Protein AF-A0A842VSH5-F1 (afdb_monomer_lite)

Radius of gyration: 30.97 Å; chains: 1; bounding box: 62×44×100 Å

Secondary structure (DSSP, 8-state):
---------------PEEPHHHHHHHHHHHHHHHHHHHHHH-TT-HHHHHHHHHHHHHHHHHHHHHHHHHHH-TTEE-HHHHHHHHHHHHHHHHHIIIIIHHHHHHHHHHHHHHSHHHHHHHHHHHHHHHHHHHSSPPPGGGHHHHHHHH-TT--GGGGS-TT--S-SEEEEEEGGGTT--GGGS-TTBEEEEEEEE-TT-EE-HHHHTTS-S--EEEEETTS-EEEE----TTS------S----GGGSB---

pLDDT: mean 84.74, std 15.09, range [35.0, 98.44]

Foldseek 3Di:
DDDDPPPPPDPDDQPFAEDPLLVVLLVLLVVLVVLVVVCVVPPDDVVSVVSSVVSLVSSLVSLVVSVVVCVVDVRYDQVVSSVVSNVVSVVVVVCCVPPVVVVVVVVVCCCCLQDLLVLVLLLLVLQVQLCVVVQAGAALQCRLVSSVVRDPSDDQVSQDHNPDDDESGQKHAQNQRHGNGLVVDDQQAWGMKGARYHPSHYYAPVRVVPDDFDFMWTAGSVRDIDTDGDDPPPDDDDDDPDPPDDSVNGHSHD

Sequence (254 aa):
MINMKMIKHGRKKDNRKLSKLAIAAEGFLVISFLLLLIIYGSSNNKFLEYTGVSALILSFVLSIISLIEISIRKNIKGYSVALVPIFVFLVLILFQFIIVRPGMKRREEFVKNYTGKHNLQIIYDSILEYSKHNNELPLAISWCDSLMEYSDNISENNFKHPFIKGYECNYAYNDNISNLKLKEVSKETVLVFGSDGRWNQHGGKELLKQRPQYETCVLLKNGDIYIYNFEREGIEKWEMKEKKTTFEQLRWKP

Structure (mmCIF, N/CA/C/O backbone):
data_AF-A0A842VSH5-F1
#
_entry.id   AF-A0A842VSH5-F1
#
loop_
_atom_site.group_PDB
_atom_site.id
_atom_site.type_symbol
_atom_site.label_atom_id
_atom_site.label_alt_id
_atom_site.label_comp_id
_atom_site.label_asym_id
_atom_site.label_entity_id
_atom_site.label_seq_id
_atom_site.pdbx_PDB_ins_code
_atom_site.Cartn_x
_atom_site.Cartn_y
_atom_site.Cartn_z
_atom_site.occupancy
_atom_site.B_iso_or_equiv
_atom_site.auth_seq_id
_atom_site.auth_comp_id
_atom_site.auth_asym_id
_atom_site.auth_atom_id
_atom_site.pdbx_PDB_model_num
ATOM 1 N N . MET A 1 1 ? 13.042 -19.072 -74.727 1.00 51.28 1 MET A N 1
ATOM 2 C CA . MET A 1 1 ? 14.407 -19.040 -74.148 1.00 51.28 1 MET A CA 1
ATOM 3 C C . MET A 1 1 ? 14.661 -17.655 -73.567 1.00 51.28 1 MET A C 1
ATOM 5 O O . MET A 1 1 ? 14.853 -16.723 -74.334 1.00 51.28 1 MET A O 1
ATOM 9 N N . ILE A 1 2 ? 14.599 -17.493 -72.241 1.00 57.12 2 ILE A N 1
ATOM 10 C CA . ILE A 1 2 ? 14.936 -16.230 -71.559 1.00 57.12 2 ILE A CA 1
ATOM 11 C C . ILE A 1 2 ? 16.380 -16.348 -71.065 1.00 57.12 2 ILE A C 1
ATOM 13 O O . ILE A 1 2 ? 16.706 -17.250 -70.298 1.00 57.12 2 ILE A O 1
ATOM 17 N N . ASN A 1 3 ? 17.250 -15.467 -71.556 1.00 58.41 3 ASN A N 1
ATOM 18 C CA . ASN A 1 3 ? 18.685 -15.487 -71.290 1.00 58.41 3 ASN A CA 1
ATOM 19 C C . ASN A 1 3 ? 18.980 -14.692 -70.005 1.00 58.41 3 ASN A C 1
ATOM 21 O O . ASN A 1 3 ? 19.027 -13.461 -70.013 1.00 58.41 3 ASN A O 1
ATOM 25 N N . MET A 1 4 ? 19.112 -15.393 -68.879 1.00 60.38 4 MET A N 1
ATOM 26 C CA . MET A 1 4 ? 19.347 -14.796 -67.564 1.00 60.38 4 MET A CA 1
ATOM 27 C C . MET A 1 4 ? 20.841 -14.461 -67.405 1.00 60.38 4 MET A C 1
ATOM 29 O O . MET A 1 4 ? 21.651 -15.291 -66.997 1.00 60.38 4 MET A O 1
ATOM 33 N N . LYS A 1 5 ? 21.228 -13.224 -67.749 1.00 69.56 5 LYS A N 1
ATOM 34 C CA . LYS A 1 5 ? 22.573 -12.689 -67.479 1.00 69.56 5 LYS A CA 1
ATOM 35 C C . LYS A 1 5 ? 22.777 -12.562 -65.965 1.00 69.56 5 LYS A C 1
ATOM 37 O O . LYS A 1 5 ? 22.283 -11.627 -65.340 1.00 69.56 5 LYS A O 1
ATOM 42 N N . MET A 1 6 ? 23.538 -13.483 -65.377 1.00 65.62 6 MET A N 1
ATOM 43 C CA . MET A 1 6 ? 24.041 -13.342 -64.009 1.00 65.62 6 MET A CA 1
ATOM 44 C C . MET A 1 6 ? 24.972 -12.126 -63.915 1.00 65.62 6 MET A C 1
ATOM 46 O O . MET A 1 6 ? 26.128 -12.173 -64.339 1.00 65.62 6 MET A O 1
ATOM 50 N N . ILE A 1 7 ? 24.483 -11.032 -63.328 1.00 73.62 7 ILE A N 1
ATOM 51 C CA . ILE A 1 7 ? 25.313 -9.887 -62.952 1.00 73.62 7 ILE A CA 1
ATOM 52 C C . ILE A 1 7 ? 26.142 -10.299 -61.730 1.00 73.62 7 ILE A C 1
ATOM 54 O O . ILE A 1 7 ? 25.673 -10.248 -60.593 1.00 73.62 7 ILE A O 1
ATOM 58 N N . LYS A 1 8 ? 27.399 -10.696 -61.949 1.00 69.50 8 LYS A N 1
ATOM 59 C CA . LYS A 1 8 ? 28.373 -10.881 -60.866 1.00 69.50 8 LYS A CA 1
ATOM 60 C C . LYS A 1 8 ? 28.706 -9.515 -60.257 1.00 69.50 8 LYS A C 1
ATOM 62 O O . LYS A 1 8 ? 29.581 -8.804 -60.741 1.00 69.50 8 LYS A O 1
ATOM 67 N N . HIS A 1 9 ? 28.003 -9.140 -59.189 1.00 70.00 9 HIS A N 1
ATOM 68 C CA . HIS A 1 9 ? 28.382 -8.009 -58.341 1.00 70.00 9 HIS A CA 1
ATOM 69 C C . HIS A 1 9 ? 29.672 -8.357 -57.587 1.00 70.00 9 HIS A C 1
ATOM 71 O O . HIS A 1 9 ? 29.646 -8.978 -56.523 1.00 70.00 9 HIS A O 1
ATOM 77 N N . GLY A 1 10 ? 30.818 -7.964 -58.143 1.00 69.31 10 GLY A N 1
ATOM 78 C CA . GLY A 1 10 ? 32.087 -7.992 -57.425 1.00 69.31 10 GLY A CA 1
ATOM 79 C C . GLY A 1 10 ? 32.016 -7.035 -56.237 1.00 69.31 10 GLY A C 1
ATOM 80 O O . GLY A 1 10 ? 32.065 -5.819 -56.416 1.00 69.31 10 GLY A O 1
ATOM 81 N N . ARG A 1 11 ? 31.877 -7.562 -55.013 1.00 71.25 11 ARG A N 1
ATOM 82 C CA . ARG A 1 11 ? 31.954 -6.743 -53.795 1.00 71.25 11 ARG A CA 1
ATOM 83 C C . ARG A 1 11 ? 33.370 -6.176 -53.691 1.00 71.25 11 ARG A C 1
ATOM 85 O O . ARG A 1 11 ? 34.293 -6.896 -53.317 1.00 71.25 11 ARG A O 1
ATOM 92 N N . LYS A 1 12 ? 33.552 -4.889 -54.008 1.00 77.88 12 LYS A N 1
ATOM 93 C CA . LYS A 1 12 ? 34.787 -4.168 -53.671 1.00 77.88 12 LYS A CA 1
ATOM 94 C C . LYS A 1 12 ? 35.015 -4.294 -52.164 1.00 77.88 12 LYS A C 1
ATOM 96 O O . LYS A 1 12 ? 34.142 -3.941 -51.371 1.00 77.88 12 LYS A O 1
ATOM 101 N N . LYS A 1 13 ? 36.176 -4.829 -51.783 1.00 78.31 13 LYS A N 1
ATOM 102 C CA . LYS A 1 13 ? 36.592 -4.960 -50.386 1.00 78.31 13 LYS A CA 1
ATOM 103 C C . LYS A 1 13 ? 36.750 -3.553 -49.813 1.00 78.31 13 LYS A C 1
ATOM 105 O O . LYS A 1 13 ? 37.549 -2.763 -50.307 1.00 78.31 13 LYS A O 1
ATOM 110 N N . ASP A 1 14 ? 35.916 -3.211 -48.844 1.00 79.44 14 ASP A N 1
ATOM 111 C CA . ASP A 1 14 ? 35.856 -1.861 -48.299 1.00 79.44 14 ASP A CA 1
ATOM 112 C C . ASP A 1 14 ? 36.765 -1.761 -47.068 1.00 79.44 14 ASP A C 1
ATOM 114 O O . ASP A 1 14 ? 36.514 -2.411 -46.055 1.00 79.44 14 ASP A O 1
ATOM 118 N N . ASN A 1 15 ? 37.827 -0.960 -47.182 1.00 85.25 15 ASN A N 1
ATOM 119 C CA . ASN A 1 15 ? 38.944 -0.898 -46.231 1.00 85.25 15 ASN A CA 1
ATOM 120 C C . ASN A 1 15 ? 38.760 0.139 -45.104 1.00 85.25 15 ASN A C 1
ATOM 122 O O . ASN A 1 15 ? 39.707 0.437 -44.376 1.00 85.25 15 ASN A O 1
ATOM 126 N N . ARG A 1 16 ? 37.571 0.735 -44.964 1.00 86.62 16 ARG A N 1
ATOM 127 C CA . ARG A 1 16 ? 37.296 1.721 -43.905 1.00 86.62 16 ARG A CA 1
ATOM 128 C C . ARG A 1 16 ? 37.342 1.084 -42.511 1.00 86.62 16 ARG A C 1
ATOM 130 O O . ARG A 1 16 ? 36.913 -0.054 -42.324 1.00 86.62 16 ARG A O 1
ATOM 137 N N . LYS A 1 17 ? 37.821 1.840 -41.518 1.00 90.94 17 LYS A N 1
ATOM 138 C CA . LYS A 1 17 ? 37.944 1.382 -40.122 1.00 90.94 17 LYS A CA 1
ATOM 139 C C . LYS A 1 17 ? 36.573 1.354 -39.431 1.00 90.94 17 LYS A C 1
ATOM 141 O O . LYS A 1 17 ? 35.725 2.201 -39.707 1.00 90.94 17 LYS A O 1
ATOM 146 N N . LEU A 1 18 ? 36.357 0.396 -38.528 1.00 90.81 18 LEU A N 1
ATOM 147 C CA . LEU A 1 18 ? 35.150 0.330 -37.694 1.00 90.81 18 LEU A CA 1
ATOM 148 C C . LEU A 1 18 ? 35.215 1.380 -36.566 1.00 90.81 18 LEU A C 1
ATOM 150 O O . LEU A 1 18 ? 36.296 1.618 -36.023 1.00 90.81 18 LEU A O 1
ATOM 154 N N . SER A 1 19 ? 34.086 1.992 -36.193 1.00 92.50 19 SER A N 1
ATOM 155 C CA . SER A 1 19 ? 34.037 2.891 -35.027 1.00 92.50 19 SER A CA 1
ATOM 156 C C . SER A 1 19 ? 34.284 2.108 -33.735 1.00 92.50 19 SER A C 1
ATOM 158 O O . SER A 1 19 ? 33.562 1.162 -33.424 1.00 92.50 19 SER A O 1
ATOM 160 N N . LYS A 1 20 ? 35.282 2.532 -32.949 1.00 93.19 20 LYS A N 1
ATOM 161 C CA . LYS A 1 20 ? 35.570 1.950 -31.627 1.00 93.19 20 LYS A CA 1
ATOM 162 C C . LYS A 1 20 ? 34.422 2.179 -30.638 1.00 93.19 20 LYS A C 1
ATOM 164 O O . LYS A 1 20 ? 34.182 1.326 -29.792 1.00 93.19 20 LYS A O 1
ATOM 169 N N . LEU A 1 21 ? 33.707 3.300 -30.769 1.00 87.62 21 LEU A N 1
ATOM 170 C CA . LEU A 1 21 ? 32.560 3.629 -29.922 1.00 87.62 21 LEU A CA 1
ATOM 171 C C . LEU A 1 21 ? 31.382 2.689 -30.181 1.00 87.62 21 LEU A C 1
ATOM 173 O O . LEU A 1 21 ? 30.748 2.250 -29.229 1.00 87.62 21 LEU A O 1
ATOM 177 N N . ALA A 1 22 ? 31.137 2.323 -31.443 1.00 86.56 22 ALA A N 1
ATOM 178 C CA . ALA A 1 22 ? 30.096 1.354 -31.786 1.00 86.56 22 ALA A CA 1
ATOM 179 C C . ALA A 1 22 ? 30.390 -0.037 -31.190 1.00 86.56 22 ALA A C 1
ATOM 181 O O . ALA A 1 22 ? 29.495 -0.663 -30.633 1.00 86.56 22 ALA A O 1
ATOM 182 N N . ILE A 1 23 ? 31.654 -0.483 -31.230 1.00 90.38 23 ILE A N 1
ATOM 183 C CA . ILE A 1 23 ? 32.081 -1.748 -30.600 1.00 90.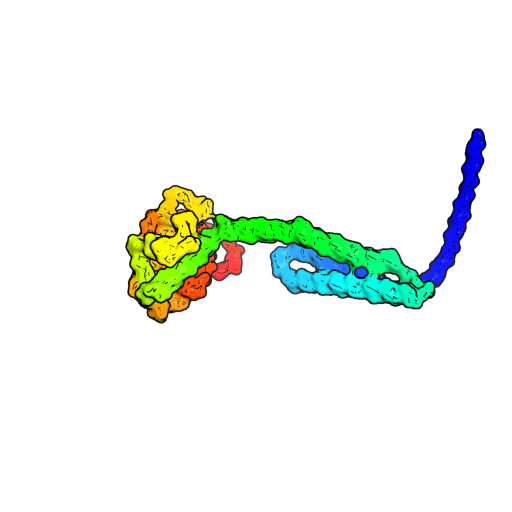38 23 ILE A CA 1
ATOM 184 C C . ILE A 1 23 ? 31.910 -1.681 -29.076 1.00 90.38 23 ILE A C 1
ATOM 186 O O . ILE A 1 23 ? 31.419 -2.625 -28.463 1.00 90.38 23 ILE A O 1
ATOM 190 N N . ALA A 1 24 ? 32.294 -0.563 -28.452 1.00 90.19 24 ALA A N 1
ATOM 191 C CA . ALA A 1 24 ? 32.118 -0.375 -27.014 1.00 90.19 24 ALA A CA 1
ATOM 192 C C . ALA A 1 24 ? 30.632 -0.396 -26.616 1.00 90.19 24 ALA A C 1
ATOM 194 O O . ALA A 1 24 ? 30.275 -1.054 -25.642 1.00 90.19 24 ALA A O 1
ATOM 195 N N . ALA A 1 25 ? 29.765 0.270 -27.388 1.00 89.06 25 ALA A N 1
ATOM 196 C CA . ALA A 1 25 ? 28.321 0.271 -27.167 1.00 89.06 25 ALA A CA 1
ATOM 197 C C . ALA A 1 25 ? 27.733 -1.148 -27.223 1.00 89.06 25 ALA A C 1
ATOM 199 O O . ALA A 1 25 ? 26.962 -1.524 -26.339 1.00 89.06 25 ALA A O 1
ATOM 200 N N . GLU A 1 26 ? 28.141 -1.954 -28.206 1.00 90.25 26 GLU A N 1
ATOM 201 C CA . GLU A 1 26 ? 27.756 -3.365 -28.314 1.00 90.25 26 GLU A CA 1
ATOM 202 C C . GLU A 1 26 ? 28.247 -4.184 -27.107 1.00 90.25 26 GLU A C 1
ATOM 204 O O . GLU A 1 26 ? 27.475 -4.940 -26.519 1.00 90.25 26 GLU A O 1
ATOM 209 N N . GLY A 1 27 ? 29.486 -3.966 -26.655 1.00 89.44 27 GLY A N 1
ATOM 210 C CA . GLY A 1 27 ? 30.015 -4.597 -25.443 1.00 89.44 27 GLY A CA 1
ATOM 211 C C . GLY A 1 27 ? 29.191 -4.277 -24.189 1.00 89.44 27 GLY A C 1
ATOM 212 O O . GLY A 1 27 ? 28.829 -5.184 -23.439 1.00 89.44 27 GLY A O 1
ATOM 213 N N . PHE A 1 28 ? 28.825 -3.007 -23.982 1.00 89.44 28 PHE A N 1
ATOM 214 C CA . PHE A 1 28 ? 27.958 -2.608 -22.866 1.00 89.44 28 PHE A CA 1
ATOM 215 C C . PHE A 1 28 ? 26.549 -3.200 -22.965 1.00 89.44 28 PHE A C 1
ATOM 217 O O . PHE A 1 28 ? 25.972 -3.552 -21.935 1.00 89.44 28 PHE A O 1
ATOM 224 N N . LEU A 1 29 ? 26.010 -3.360 -24.180 1.00 91.00 29 LEU A N 1
ATOM 225 C CA . LEU A 1 29 ? 24.720 -4.018 -24.389 1.00 91.00 29 LEU A CA 1
ATOM 226 C C . LEU A 1 29 ? 24.771 -5.482 -23.937 1.00 91.00 29 LEU A C 1
ATOM 228 O O . LEU A 1 29 ? 23.884 -5.930 -23.214 1.00 91.00 29 LEU A O 1
ATOM 232 N N . VAL A 1 30 ? 25.824 -6.212 -24.319 1.00 92.00 30 VAL A N 1
ATOM 233 C CA . VAL A 1 30 ? 26.016 -7.617 -23.923 1.00 92.00 30 VAL A CA 1
ATOM 234 C C . VAL A 1 30 ? 26.166 -7.740 -22.407 1.00 92.00 30 VAL A C 1
ATOM 236 O O . VAL A 1 30 ? 25.512 -8.584 -21.798 1.00 92.00 30 VAL A O 1
ATOM 239 N N . ILE A 1 31 ? 26.968 -6.873 -21.780 1.00 90.50 31 ILE A N 1
ATOM 240 C CA . ILE A 1 31 ? 27.125 -6.848 -20.317 1.00 90.50 31 ILE A CA 1
ATOM 241 C C . ILE A 1 31 ? 25.777 -6.588 -19.636 1.00 90.50 31 ILE A C 1
ATOM 243 O O . ILE A 1 31 ? 25.406 -7.316 -18.718 1.00 90.50 31 ILE A O 1
ATOM 247 N N . SER A 1 32 ? 25.021 -5.590 -20.103 1.00 91.19 32 SER A N 1
ATOM 248 C CA . SER A 1 32 ? 23.693 -5.278 -19.567 1.00 91.19 32 SER A CA 1
ATOM 249 C C . SER A 1 32 ? 22.742 -6.473 -19.686 1.00 91.19 32 SER A C 1
ATOM 251 O O . SER A 1 32 ? 22.088 -6.838 -18.711 1.00 91.19 32 SER A O 1
ATOM 253 N N . PHE A 1 33 ? 22.720 -7.140 -20.842 1.00 89.56 33 PHE A N 1
ATOM 254 C CA . PHE A 1 33 ? 21.884 -8.317 -21.067 1.00 89.56 33 PHE A CA 1
ATOM 255 C C . PHE A 1 33 ? 22.237 -9.476 -20.125 1.00 89.56 33 PHE A C 1
ATOM 257 O O . PHE A 1 33 ? 21.346 -10.071 -19.521 1.00 89.56 33 PHE A O 1
ATOM 264 N N . LEU A 1 34 ? 23.528 -9.763 -19.935 1.00 90.50 34 LEU A N 1
ATOM 265 C CA . LEU A 1 34 ? 23.979 -10.794 -18.996 1.00 90.50 34 LEU A CA 1
ATOM 266 C C . LEU A 1 34 ? 23.591 -10.462 -17.549 1.00 90.50 34 LEU A C 1
ATOM 268 O O . LEU A 1 34 ? 23.124 -11.342 -16.829 1.00 90.50 34 LEU A O 1
ATOM 272 N N . LEU A 1 35 ? 23.723 -9.198 -17.133 1.00 88.19 35 LEU A N 1
ATOM 273 C CA . LEU A 1 35 ? 23.284 -8.756 -15.807 1.00 88.19 35 LEU A CA 1
ATOM 274 C C . LEU A 1 35 ? 21.772 -8.941 -15.626 1.00 88.19 35 LEU A C 1
ATOM 276 O O . LEU A 1 35 ? 21.348 -9.464 -14.598 1.00 88.19 35 LEU A O 1
ATOM 280 N N . LEU A 1 36 ? 20.967 -8.587 -16.633 1.00 85.25 36 LEU A N 1
ATOM 281 C CA . LEU A 1 36 ? 19.513 -8.788 -16.621 1.00 85.25 36 LEU A CA 1
ATOM 282 C C . LEU A 1 36 ? 19.122 -10.269 -16.518 1.00 85.25 36 LEU A C 1
ATOM 284 O O . LEU A 1 36 ? 18.189 -10.593 -15.784 1.00 85.25 36 LEU A O 1
ATOM 288 N N . LEU A 1 37 ? 19.853 -11.177 -17.173 1.00 86.06 37 LEU A N 1
ATOM 289 C CA . LEU A 1 37 ? 19.636 -12.621 -17.023 1.00 86.06 37 LEU A CA 1
ATOM 290 C C . LEU A 1 37 ? 19.958 -13.120 -15.607 1.00 86.06 37 LEU A C 1
ATOM 292 O O . LEU A 1 37 ? 19.207 -13.925 -15.060 1.00 86.06 37 LEU A O 1
ATOM 296 N N . ILE A 1 38 ? 21.036 -12.623 -14.992 1.00 86.12 38 ILE A N 1
ATOM 297 C CA . ILE A 1 38 ? 21.390 -12.968 -13.605 1.00 86.12 38 ILE A CA 1
ATOM 298 C C . ILE A 1 38 ? 20.310 -12.469 -12.633 1.00 86.12 38 ILE A C 1
ATOM 300 O O . ILE A 1 38 ? 19.928 -13.196 -11.716 1.00 86.12 38 ILE A O 1
ATOM 304 N N . ILE A 1 39 ? 19.782 -11.259 -12.849 1.00 85.38 39 ILE A N 1
ATOM 305 C CA . ILE A 1 39 ? 18.688 -10.692 -12.043 1.00 85.38 39 ILE A CA 1
ATOM 306 C C . ILE A 1 39 ? 17.415 -11.523 -12.189 1.00 85.38 39 ILE A C 1
ATOM 308 O O . ILE A 1 39 ? 16.758 -11.797 -11.190 1.00 85.38 39 ILE A O 1
ATOM 312 N N . TYR A 1 40 ? 17.083 -11.971 -13.404 1.00 81.62 40 TYR A N 1
ATOM 313 C CA . TYR A 1 40 ? 15.903 -12.809 -13.628 1.00 81.62 40 TYR A CA 1
ATOM 314 C C . TYR A 1 40 ? 15.931 -14.096 -12.782 1.00 81.62 40 TYR A C 1
ATOM 316 O O . TYR A 1 40 ? 14.883 -14.565 -12.344 1.00 81.62 40 TYR A O 1
ATOM 324 N N . GLY A 1 41 ? 17.122 -14.632 -12.490 1.00 77.62 41 GLY A N 1
ATOM 325 C CA . GLY A 1 41 ? 17.307 -15.785 -11.604 1.00 77.62 41 GLY A CA 1
ATOM 326 C C . GLY A 1 41 ? 17.471 -15.465 -10.110 1.00 77.62 41 GLY A C 1
ATOM 327 O O . GLY A 1 41 ? 17.477 -16.391 -9.303 1.00 77.62 41 GLY A O 1
ATOM 328 N N . SER A 1 42 ? 17.618 -14.196 -9.713 1.00 76.56 42 SER A N 1
ATOM 329 C CA . SER A 1 42 ? 17.956 -13.790 -8.339 1.00 76.56 42 SER A CA 1
ATOM 330 C C . SER A 1 42 ? 16.973 -12.742 -7.811 1.00 76.56 42 SER A C 1
ATOM 332 O O . SER A 1 42 ? 17.070 -11.557 -8.126 1.00 76.56 42 SER A O 1
ATOM 334 N N . SER A 1 43 ? 16.014 -13.167 -6.982 1.00 58.00 43 SER A N 1
ATOM 335 C CA . SER A 1 43 ? 14.798 -12.391 -6.690 1.00 58.00 43 SER A CA 1
ATOM 336 C C . SER A 1 43 ? 14.956 -11.141 -5.810 1.00 58.00 43 SER A C 1
ATOM 338 O O . SER A 1 43 ? 13.940 -10.566 -5.437 1.00 58.00 43 SER A O 1
ATOM 340 N N . ASN A 1 44 ? 16.165 -10.684 -5.454 1.00 74.69 44 ASN A N 1
ATOM 341 C CA . ASN A 1 44 ? 16.280 -9.579 -4.486 1.00 74.69 44 ASN A CA 1
ATOM 342 C C . ASN A 1 44 ? 17.535 -8.692 -4.554 1.00 74.69 44 ASN A C 1
ATOM 344 O O . ASN A 1 44 ? 17.806 -7.940 -3.615 1.00 74.69 44 ASN A O 1
ATOM 348 N N . ASN A 1 45 ? 18.316 -8.718 -5.637 1.00 80.50 45 ASN A N 1
ATOM 349 C CA . ASN A 1 45 ? 19.537 -7.909 -5.708 1.00 80.50 45 ASN A CA 1
ATOM 350 C C . ASN A 1 45 ? 19.340 -6.581 -6.468 1.00 80.50 45 ASN A C 1
ATOM 352 O O . ASN A 1 45 ? 19.698 -6.456 -7.640 1.00 80.50 45 ASN A O 1
ATOM 356 N N . LYS A 1 46 ? 18.818 -5.562 -5.769 1.00 81.81 46 LYS A N 1
ATOM 357 C CA . LYS A 1 46 ? 18.596 -4.203 -6.314 1.00 81.81 46 LYS A CA 1
ATOM 358 C C . LYS A 1 46 ? 19.864 -3.557 -6.895 1.00 81.81 46 LYS A C 1
ATOM 360 O O . LYS A 1 46 ? 19.779 -2.765 -7.826 1.00 81.81 46 LYS A O 1
ATOM 365 N N . PHE A 1 47 ? 21.046 -3.885 -6.367 1.00 83.69 47 PHE A N 1
ATOM 366 C CA . PHE A 1 47 ? 22.310 -3.342 -6.876 1.00 83.69 47 PHE A CA 1
ATOM 367 C C . PHE A 1 47 ? 22.607 -3.830 -8.300 1.00 83.69 47 PHE A C 1
ATOM 369 O O . PHE A 1 47 ? 22.984 -3.035 -9.165 1.00 83.69 47 PHE A O 1
ATOM 376 N N . LEU A 1 48 ? 22.394 -5.125 -8.560 1.00 79.50 48 LEU A N 1
ATOM 377 C CA . LEU A 1 48 ? 22.538 -5.686 -9.903 1.00 79.50 48 LEU A CA 1
ATOM 378 C C . LEU A 1 48 ? 21.535 -5.050 -10.868 1.00 79.50 48 LEU A C 1
ATOM 380 O O . LEU A 1 48 ? 21.927 -4.693 -11.976 1.00 79.50 48 LEU A O 1
ATOM 384 N N . GLU A 1 49 ? 20.289 -4.836 -10.432 1.00 80.75 49 GLU A N 1
ATOM 385 C CA . GLU A 1 49 ? 19.247 -4.174 -11.231 1.00 80.75 49 GLU A CA 1
ATOM 386 C C . GLU A 1 49 ? 19.675 -2.780 -11.702 1.00 80.75 49 GLU A C 1
ATOM 388 O O . GLU A 1 49 ? 19.707 -2.513 -12.906 1.00 80.75 49 GLU A O 1
ATOM 393 N N . TYR A 1 50 ? 20.106 -1.916 -10.780 1.00 85.12 50 TYR A N 1
ATOM 394 C CA . TYR A 1 50 ? 20.572 -0.574 -11.136 1.00 85.12 50 TYR A CA 1
ATOM 395 C C . TYR A 1 50 ? 21.817 -0.596 -12.034 1.00 85.12 50 TYR A C 1
ATOM 397 O O . TYR A 1 50 ? 21.937 0.212 -12.961 1.00 85.12 50 TYR A O 1
ATOM 405 N N . THR A 1 51 ? 22.732 -1.540 -11.805 1.00 85.81 51 THR A N 1
ATOM 406 C CA . THR A 1 51 ? 23.932 -1.715 -12.639 1.00 85.81 51 THR A CA 1
ATOM 407 C C . THR A 1 51 ? 23.573 -2.157 -14.064 1.00 85.81 51 THR A C 1
ATOM 409 O O . THR A 1 51 ? 24.109 -1.625 -15.035 1.00 85.81 51 THR A O 1
ATOM 412 N N . GLY A 1 52 ? 22.618 -3.077 -14.221 1.00 83.81 52 GLY A N 1
ATOM 413 C CA . GLY A 1 52 ? 22.137 -3.520 -15.531 1.00 83.81 52 GLY A CA 1
ATOM 414 C C . GLY A 1 52 ? 21.459 -2.397 -16.322 1.00 83.81 52 GLY A C 1
ATOM 415 O O . GLY A 1 52 ? 21.762 -2.206 -17.504 1.00 83.81 52 GLY A O 1
ATOM 416 N N . VAL A 1 53 ? 20.593 -1.615 -15.665 1.00 87.69 53 VAL A N 1
ATOM 417 C CA . VAL A 1 53 ? 19.881 -0.482 -16.286 1.00 87.69 53 VAL A CA 1
ATOM 418 C C . VAL A 1 53 ? 20.846 0.638 -16.681 1.00 87.69 53 VAL A C 1
ATOM 420 O O . VAL A 1 53 ? 20.763 1.159 -17.793 1.00 87.69 53 VAL A O 1
ATOM 423 N N . SER A 1 54 ? 21.796 0.994 -15.814 1.00 88.75 54 SER A N 1
ATOM 424 C CA . SER A 1 54 ? 22.799 2.022 -16.129 1.00 88.75 54 SER A CA 1
ATOM 425 C C . SER A 1 54 ? 23.703 1.622 -17.301 1.00 88.75 54 SER A C 1
ATOM 427 O O . SER A 1 54 ? 23.942 2.447 -18.185 1.00 88.75 54 SER A O 1
ATOM 429 N N . ALA A 1 55 ? 24.128 0.355 -17.382 1.00 89.69 55 ALA A N 1
ATOM 430 C CA . ALA A 1 55 ? 24.887 -0.162 -18.523 1.00 89.69 55 ALA A CA 1
ATOM 431 C C . ALA A 1 55 ? 24.093 -0.087 -19.843 1.00 89.69 55 ALA A C 1
ATOM 433 O O . ALA A 1 55 ? 24.655 0.264 -20.883 1.00 89.69 55 ALA A O 1
ATOM 434 N N . LEU A 1 56 ? 22.780 -0.347 -19.799 1.00 90.25 56 LEU A N 1
ATOM 435 C CA . LEU A 1 56 ? 21.893 -0.222 -20.959 1.00 90.25 56 LEU A CA 1
ATOM 436 C C . LEU A 1 56 ? 21.805 1.230 -21.457 1.00 90.25 56 LEU A C 1
ATOM 438 O O . LEU A 1 56 ? 21.932 1.488 -22.654 1.00 90.25 56 LEU A O 1
ATOM 442 N N . ILE A 1 57 ? 21.621 2.184 -20.537 1.00 92.25 57 ILE A N 1
ATOM 443 C CA . ILE A 1 57 ? 21.557 3.618 -20.859 1.00 92.25 57 ILE A CA 1
ATOM 444 C C . ILE A 1 57 ? 22.886 4.087 -21.463 1.00 92.25 57 ILE A C 1
ATOM 446 O O . ILE A 1 57 ? 22.893 4.786 -22.477 1.00 92.25 57 ILE A O 1
ATOM 450 N N . LEU A 1 58 ? 24.014 3.672 -20.880 1.00 93.12 58 LEU A N 1
ATOM 451 C CA . LEU A 1 58 ? 25.338 4.018 -21.392 1.00 93.12 58 LEU A CA 1
ATOM 452 C C . LEU A 1 58 ? 25.558 3.469 -22.810 1.00 93.12 58 LEU A C 1
ATOM 454 O O . LEU A 1 58 ? 26.047 4.196 -23.674 1.00 93.12 58 LEU A O 1
ATOM 458 N N . SER A 1 59 ? 25.146 2.223 -23.071 1.00 93.69 59 SER A N 1
ATOM 459 C CA . SER A 1 59 ? 25.182 1.617 -24.408 1.00 93.69 59 SER A CA 1
ATOM 460 C C . SER A 1 59 ? 24.386 2.443 -25.429 1.00 93.69 59 SER A C 1
ATOM 462 O O . SER A 1 59 ? 24.904 2.771 -26.497 1.00 93.69 59 SER A O 1
ATOM 464 N N . PHE A 1 60 ? 23.171 2.872 -25.073 1.00 94.12 60 PHE A N 1
ATOM 465 C CA . PHE A 1 60 ? 22.329 3.711 -25.930 1.00 94.12 60 PHE A CA 1
ATOM 466 C C . PHE A 1 60 ? 22.985 5.062 -26.266 1.00 94.12 60 PHE A C 1
ATOM 468 O O . PHE A 1 60 ? 23.053 5.447 -27.437 1.00 94.12 60 PHE A O 1
ATOM 475 N N . VAL A 1 61 ? 23.525 5.760 -25.261 1.00 95.56 61 VAL A N 1
ATOM 476 C CA . VAL A 1 61 ? 24.207 7.053 -25.450 1.00 95.56 61 VAL A CA 1
ATOM 477 C C . VAL A 1 61 ? 25.446 6.898 -26.337 1.00 95.56 61 VAL A C 1
ATOM 479 O O . VAL A 1 61 ? 25.625 7.667 -27.284 1.00 95.56 61 VAL A O 1
ATOM 482 N N . LEU A 1 62 ? 26.279 5.881 -26.087 1.00 92.81 62 LEU A N 1
ATOM 483 C CA . LEU A 1 62 ? 27.469 5.605 -26.899 1.00 92.81 62 LEU A CA 1
ATOM 484 C C . LEU A 1 62 ? 27.110 5.265 -28.350 1.00 92.81 62 LEU A C 1
ATOM 486 O O . LEU A 1 62 ? 27.791 5.728 -29.268 1.00 92.81 62 LEU A O 1
ATOM 490 N N . SER A 1 63 ? 26.020 4.528 -28.576 1.00 93.62 63 SER A N 1
ATOM 491 C CA . SER A 1 63 ? 25.505 4.270 -29.921 1.00 93.62 63 SER A CA 1
ATOM 492 C C . SER A 1 63 ? 25.127 5.555 -30.658 1.00 93.62 63 SER A C 1
ATOM 494 O O . SER A 1 63 ? 25.543 5.721 -31.806 1.00 93.62 63 SER A O 1
ATOM 496 N N . ILE A 1 64 ? 24.424 6.498 -30.015 1.00 95.44 64 ILE A N 1
ATOM 497 C CA . ILE A 1 64 ? 24.084 7.798 -30.627 1.00 95.44 64 ILE A CA 1
ATOM 498 C C . ILE A 1 64 ? 25.353 8.581 -30.977 1.00 95.44 64 ILE A C 1
ATOM 500 O O . ILE A 1 64 ? 25.497 9.045 -32.110 1.00 95.44 64 ILE A O 1
ATOM 504 N N . ILE A 1 65 ? 26.300 8.687 -30.039 1.00 95.56 65 ILE A N 1
ATOM 505 C CA . ILE A 1 65 ? 27.569 9.394 -30.269 1.00 95.56 65 ILE A CA 1
ATOM 506 C C . ILE A 1 65 ? 28.334 8.750 -31.434 1.00 95.56 65 ILE A C 1
ATOM 508 O O . ILE A 1 65 ? 28.870 9.459 -32.285 1.00 95.56 65 ILE A O 1
ATOM 512 N N . SER A 1 66 ? 28.341 7.417 -31.528 1.00 93.69 66 SER A N 1
ATOM 513 C CA . SER A 1 66 ? 28.996 6.713 -32.632 1.00 93.69 66 SER A CA 1
ATOM 514 C C . SER A 1 66 ? 28.324 6.981 -33.986 1.00 93.69 66 SER A C 1
ATOM 516 O O . SER A 1 66 ? 29.027 7.147 -34.980 1.00 93.69 66 SER A O 1
ATOM 518 N N . LEU A 1 67 ? 26.991 7.106 -34.047 1.00 94.56 67 LEU A N 1
ATOM 519 C CA . LEU A 1 67 ? 26.288 7.484 -35.280 1.00 94.56 67 LEU A CA 1
ATOM 520 C C . LEU A 1 67 ? 26.651 8.902 -35.725 1.00 94.56 67 LEU A C 1
ATOM 522 O O . LEU A 1 67 ? 26.898 9.120 -36.913 1.00 94.56 67 LEU A O 1
ATOM 526 N N . ILE A 1 68 ? 26.733 9.843 -34.779 1.00 94.81 68 ILE A N 1
ATOM 527 C CA . ILE A 1 68 ? 27.183 11.215 -35.046 1.00 94.81 68 ILE A CA 1
ATOM 528 C C . ILE A 1 68 ? 28.628 11.195 -35.568 1.00 94.81 68 ILE A C 1
ATOM 530 O O . ILE A 1 68 ? 28.918 11.810 -36.595 1.00 94.81 68 ILE A O 1
ATOM 534 N N . GLU A 1 69 ? 29.523 10.435 -34.925 1.00 93.06 69 GLU A N 1
ATOM 535 C CA . GLU A 1 69 ? 30.918 10.291 -35.361 1.00 93.06 69 GLU A CA 1
ATOM 536 C C . GLU A 1 69 ? 31.006 9.749 -36.794 1.00 93.06 69 GLU A C 1
ATOM 538 O O . GLU A 1 69 ? 31.722 10.317 -37.620 1.00 93.06 69 GLU A O 1
ATOM 543 N N . ILE A 1 70 ? 30.272 8.677 -37.105 1.00 91.94 70 ILE A N 1
ATOM 544 C CA . ILE A 1 70 ? 30.271 8.056 -38.435 1.00 91.94 70 ILE A CA 1
ATOM 545 C C . ILE A 1 70 ? 29.696 9.023 -39.484 1.00 91.94 70 ILE A C 1
ATOM 547 O O . ILE A 1 70 ? 30.226 9.103 -40.593 1.00 91.94 70 ILE A O 1
ATOM 551 N N . SER A 1 71 ? 28.662 9.796 -39.136 1.00 92.75 71 SER A N 1
ATOM 552 C CA . SER A 1 71 ? 28.066 10.791 -40.036 1.00 92.75 71 SER A CA 1
ATOM 553 C C . SER A 1 71 ? 29.025 11.932 -40.373 1.00 92.75 71 SER A C 1
ATOM 555 O O . SER A 1 71 ? 29.018 12.431 -41.498 1.00 92.75 71 SER A O 1
ATOM 557 N N . ILE A 1 72 ? 29.861 12.343 -39.417 1.00 94.19 72 ILE A N 1
ATOM 558 C CA . ILE A 1 72 ? 30.858 13.401 -39.620 1.00 94.19 72 ILE A CA 1
ATOM 559 C C . ILE A 1 72 ? 32.091 12.842 -40.349 1.00 94.19 72 ILE A C 1
ATOM 561 O O . ILE A 1 72 ? 32.629 13.467 -41.265 1.00 94.19 72 ILE A O 1
ATOM 565 N N . ARG A 1 73 ? 32.556 11.645 -39.973 1.00 89.75 73 ARG A N 1
ATOM 566 C CA . ARG A 1 73 ? 33.795 11.040 -40.478 1.00 89.75 73 ARG A CA 1
ATOM 567 C C . ARG A 1 73 ? 33.507 10.045 -41.604 1.00 89.75 73 ARG A C 1
ATOM 569 O O . ARG A 1 73 ? 33.359 8.848 -41.378 1.00 89.75 73 ARG A O 1
ATOM 576 N N . LYS A 1 74 ? 33.584 10.514 -42.855 1.00 83.81 74 LYS A N 1
ATOM 577 C CA . LYS A 1 74 ? 33.351 9.710 -44.081 1.00 83.81 74 LYS A CA 1
ATOM 578 C C . LYS A 1 74 ? 34.215 8.436 -44.219 1.00 83.81 74 LYS A C 1
ATOM 580 O O . LYS A 1 74 ? 33.883 7.552 -45.010 1.00 83.81 74 LYS A O 1
ATOM 585 N N . ASN A 1 75 ? 35.313 8.324 -43.465 1.00 88.62 75 ASN A N 1
ATOM 586 C CA . ASN A 1 75 ? 36.247 7.189 -43.508 1.00 88.62 75 ASN A CA 1
ATOM 587 C C . ASN A 1 75 ? 35.984 6.109 -42.434 1.00 88.62 75 ASN A C 1
ATOM 589 O O . ASN A 1 75 ? 36.771 5.171 -42.291 1.00 88.62 75 ASN A O 1
ATOM 593 N N . ILE A 1 76 ? 34.901 6.234 -41.663 1.00 89.25 76 ILE A N 1
ATOM 594 C CA . ILE A 1 76 ? 34.525 5.279 -40.615 1.00 89.25 76 ILE A CA 1
ATOM 595 C C . ILE A 1 76 ? 33.275 4.509 -41.049 1.00 89.25 76 ILE A C 1
ATOM 597 O O . ILE A 1 76 ? 32.395 5.029 -41.733 1.00 89.25 76 ILE A O 1
ATOM 601 N N . LYS A 1 77 ? 33.216 3.231 -40.682 1.00 88.50 77 LYS A N 1
ATOM 602 C CA . LYS A 1 77 ? 32.050 2.356 -40.832 1.00 88.50 77 LYS A CA 1
ATOM 603 C C . LYS A 1 77 ? 31.509 1.947 -39.474 1.00 88.50 77 LYS A C 1
ATOM 605 O O . LYS A 1 77 ? 32.198 2.034 -38.462 1.00 88.50 77 LYS A O 1
ATOM 610 N N . GLY A 1 78 ? 30.306 1.389 -39.487 1.00 87.88 78 GLY A N 1
ATOM 611 C CA . GLY A 1 78 ? 29.702 0.799 -38.296 1.00 87.88 78 GLY A CA 1
ATOM 612 C C . GLY A 1 78 ? 28.251 1.196 -38.080 1.00 87.88 78 GLY A C 1
ATOM 613 O O . GLY A 1 78 ? 27.738 0.918 -37.009 1.00 87.88 78 GLY A O 1
ATOM 614 N N . TYR A 1 79 ? 27.583 1.808 -39.068 1.00 90.12 79 TYR A N 1
ATOM 615 C CA . TYR A 1 79 ? 26.163 2.166 -38.962 1.00 90.12 79 TYR A CA 1
ATOM 616 C C . TYR A 1 79 ? 25.304 0.997 -38.473 1.00 90.12 79 TYR A C 1
ATOM 618 O O . TYR A 1 79 ? 24.532 1.161 -37.540 1.00 90.12 79 TYR A O 1
ATOM 626 N N . SER A 1 80 ? 25.483 -0.194 -39.050 1.00 88.62 80 SER A N 1
ATOM 627 C CA . SER A 1 80 ? 24.744 -1.390 -38.635 1.00 88.62 80 SER A CA 1
ATOM 628 C C . SER A 1 80 ? 25.021 -1.784 -37.184 1.00 88.62 80 SER A C 1
ATOM 630 O O . SER A 1 80 ? 24.093 -2.151 -36.479 1.00 88.62 80 SER A O 1
ATOM 632 N N . VAL A 1 81 ? 26.271 -1.668 -36.728 1.00 89.81 81 VAL A N 1
ATOM 633 C CA . VAL A 1 81 ? 26.681 -2.008 -35.355 1.00 89.81 81 VAL A CA 1
ATOM 634 C C . VAL A 1 81 ? 26.095 -1.009 -34.355 1.00 89.81 81 VAL A C 1
ATOM 636 O O . VAL A 1 81 ? 25.514 -1.401 -33.352 1.00 89.81 81 VAL A O 1
ATOM 639 N N . ALA A 1 82 ? 26.158 0.287 -34.664 1.00 90.38 82 ALA A N 1
ATOM 640 C CA . ALA A 1 82 ? 25.623 1.345 -33.811 1.00 90.38 82 ALA A CA 1
ATOM 641 C C . ALA A 1 82 ? 24.087 1.315 -33.691 1.00 90.38 82 ALA A C 1
ATOM 643 O O . ALA A 1 82 ? 23.545 1.677 -32.646 1.00 90.38 82 ALA A O 1
ATOM 644 N N . LEU A 1 83 ? 23.386 0.871 -34.742 1.00 93.25 83 LEU A N 1
ATOM 645 C CA . LEU A 1 83 ? 21.923 0.772 -34.760 1.00 93.25 83 LEU A CA 1
ATOM 646 C C . LEU A 1 83 ? 21.377 -0.360 -33.880 1.00 93.25 83 LEU A C 1
ATOM 648 O O . LEU A 1 83 ? 20.254 -0.235 -33.393 1.00 93.25 83 LEU A O 1
ATOM 652 N N . VAL A 1 84 ? 22.141 -1.434 -33.644 1.00 93.50 84 VAL A N 1
ATOM 653 C CA . VAL A 1 84 ? 21.666 -2.593 -32.867 1.00 93.50 84 VAL A CA 1
ATOM 654 C C . VAL A 1 84 ? 21.280 -2.205 -31.430 1.00 93.50 84 VAL A C 1
ATOM 656 O O . VAL A 1 84 ? 20.125 -2.443 -31.068 1.00 93.50 84 VAL A O 1
ATOM 659 N N . PRO A 1 85 ? 22.136 -1.548 -30.617 1.00 90.19 85 PRO A N 1
ATOM 660 C CA . PRO A 1 85 ? 21.747 -1.163 -29.258 1.00 90.19 85 PRO A CA 1
ATOM 661 C C . PRO A 1 85 ? 20.598 -0.156 -29.202 1.00 90.19 85 PRO A C 1
ATOM 663 O O . PRO A 1 85 ? 19.761 -0.241 -28.308 1.00 90.19 85 PRO A O 1
ATOM 666 N N . ILE A 1 86 ? 20.505 0.756 -30.178 1.00 94.31 86 ILE A N 1
ATOM 667 C CA . ILE A 1 86 ? 19.387 1.709 -30.281 1.00 94.31 86 ILE A CA 1
ATOM 668 C C . ILE A 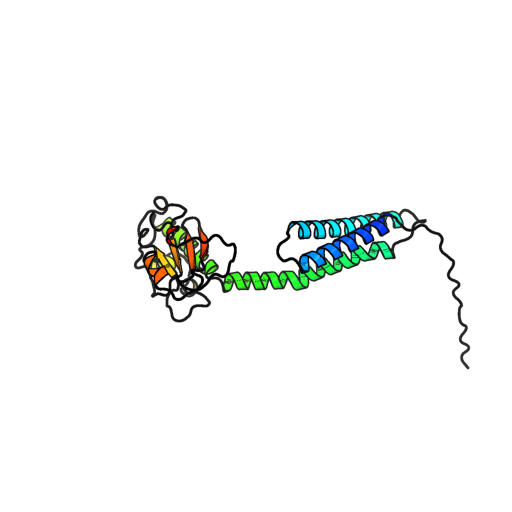1 86 ? 18.075 0.959 -30.498 1.00 94.31 86 ILE A C 1
ATOM 670 O O . ILE A 1 86 ? 17.095 1.214 -29.801 1.00 94.31 86 ILE A O 1
ATOM 674 N N . PHE A 1 87 ? 18.060 0.014 -31.438 1.00 95.19 87 PHE A N 1
ATOM 675 C CA . PHE A 1 87 ? 16.876 -0.787 -31.718 1.00 95.19 87 PHE A CA 1
ATOM 676 C C . PHE A 1 87 ? 16.463 -1.627 -30.504 1.00 95.19 87 PHE A C 1
ATOM 678 O O . PHE A 1 87 ? 15.297 -1.601 -30.114 1.00 95.19 87 PHE A O 1
ATOM 685 N N . VAL A 1 88 ? 17.414 -2.309 -29.855 1.00 92.81 88 VAL A N 1
ATOM 686 C CA . VAL A 1 88 ? 17.145 -3.100 -28.643 1.00 92.81 88 VAL A CA 1
ATOM 687 C C . VAL A 1 88 ? 16.593 -2.220 -27.519 1.00 92.81 88 VAL A C 1
ATOM 689 O O . VAL A 1 88 ? 15.598 -2.584 -26.896 1.00 92.81 88 VAL A O 1
ATOM 692 N N . PHE A 1 89 ? 17.170 -1.037 -27.298 1.00 92.50 89 PHE A N 1
ATOM 693 C CA . PHE A 1 89 ? 16.686 -0.086 -26.297 1.00 92.50 89 PHE A CA 1
ATOM 694 C C . PHE A 1 89 ? 15.237 0.347 -26.556 1.00 92.50 89 PHE A C 1
ATOM 696 O O . PHE A 1 89 ? 14.411 0.324 -25.644 1.00 92.50 89 PHE A O 1
ATOM 703 N N . LEU A 1 90 ? 14.899 0.681 -27.806 1.00 94.25 90 LEU A N 1
ATOM 704 C CA . LEU A 1 90 ? 13.535 1.059 -28.188 1.00 94.25 90 LEU A CA 1
ATOM 705 C C . LEU A 1 90 ? 12.541 -0.091 -27.997 1.00 94.25 90 LEU A C 1
ATOM 707 O O . LEU A 1 90 ? 11.454 0.130 -27.463 1.00 94.25 90 LEU A O 1
ATOM 711 N N . VAL A 1 91 ? 12.912 -1.318 -28.378 1.00 94.06 91 VAL A N 1
ATOM 712 C CA . VAL A 1 91 ? 12.078 -2.512 -28.161 1.00 94.06 91 VAL A CA 1
ATOM 713 C C . VAL A 1 91 ? 11.837 -2.745 -26.669 1.00 94.06 91 VAL A C 1
ATOM 715 O O . VAL A 1 91 ? 10.700 -2.994 -26.275 1.00 94.06 91 VAL A O 1
ATOM 718 N N . LEU A 1 92 ? 12.867 -2.610 -25.828 1.00 89.56 92 LEU A N 1
ATOM 719 C CA . LEU A 1 92 ? 12.732 -2.750 -24.376 1.00 89.56 92 LEU A CA 1
ATOM 720 C C . LEU A 1 92 ? 11.833 -1.663 -23.774 1.00 89.56 92 LEU A C 1
ATOM 722 O O . LEU A 1 92 ? 10.992 -1.976 -22.933 1.00 89.56 92 LEU A O 1
ATOM 726 N N . ILE A 1 93 ? 11.945 -0.410 -24.228 1.00 90.06 93 ILE A N 1
ATOM 727 C CA . ILE A 1 93 ? 11.022 0.657 -23.817 1.00 90.06 93 ILE A CA 1
ATOM 728 C C . ILE A 1 93 ? 9.590 0.290 -24.208 1.00 90.06 93 ILE A C 1
ATOM 730 O O . ILE A 1 93 ? 8.709 0.285 -23.351 1.00 90.06 93 ILE A O 1
ATOM 734 N N . LEU A 1 94 ? 9.338 -0.071 -25.467 1.00 90.00 94 LEU A N 1
ATOM 735 C CA . LEU A 1 94 ? 7.992 -0.444 -25.912 1.00 90.00 94 LEU A CA 1
ATOM 736 C C . LEU A 1 94 ? 7.438 -1.628 -25.111 1.00 90.00 94 LEU A C 1
ATOM 738 O O . LEU A 1 94 ? 6.293 -1.580 -24.666 1.00 90.00 94 LEU A O 1
ATOM 742 N N . PHE A 1 95 ? 8.260 -2.641 -24.841 1.00 86.56 95 PHE A N 1
ATOM 743 C CA . PHE A 1 95 ? 7.898 -3.780 -24.000 1.00 86.56 95 PHE A CA 1
ATOM 744 C C . PHE A 1 95 ? 7.456 -3.343 -22.592 1.00 86.56 95 PHE A C 1
ATOM 746 O O . PHE A 1 95 ? 6.410 -3.781 -22.107 1.00 86.56 95 PHE A O 1
ATOM 753 N N . GLN A 1 96 ? 8.191 -2.427 -21.951 1.00 79.69 96 GLN A N 1
ATOM 754 C CA . GLN A 1 96 ? 7.832 -1.882 -20.635 1.00 79.69 96 GLN A CA 1
ATOM 755 C C . GLN A 1 96 ? 6.477 -1.153 -20.657 1.00 79.69 96 GLN A C 1
ATOM 757 O O . GLN A 1 96 ? 5.652 -1.327 -19.756 1.00 79.69 96 GLN A O 1
ATOM 762 N N . PHE A 1 97 ? 6.209 -0.359 -21.695 1.00 80.69 97 PHE A N 1
ATOM 763 C CA . PHE A 1 97 ? 4.950 0.381 -21.811 1.00 80.69 97 PHE A CA 1
ATOM 764 C C . PHE A 1 97 ? 3.752 -0.513 -22.153 1.00 80.69 97 PHE A C 1
ATOM 766 O O . PHE A 1 97 ? 2.666 -0.278 -21.624 1.00 80.69 97 PHE A O 1
ATOM 773 N N . ILE A 1 98 ? 3.939 -1.526 -23.002 1.00 85.12 98 ILE A N 1
ATOM 774 C CA . ILE A 1 98 ? 2.855 -2.391 -23.489 1.00 85.12 98 ILE A CA 1
ATOM 775 C C . ILE A 1 98 ? 2.516 -3.491 -22.478 1.00 85.12 98 ILE A C 1
ATOM 777 O O . ILE A 1 98 ? 1.342 -3.777 -22.267 1.00 85.12 98 ILE A O 1
ATOM 781 N N . ILE A 1 99 ? 3.515 -4.113 -21.846 1.00 77.06 99 ILE A N 1
ATOM 782 C CA . ILE A 1 99 ? 3.302 -5.306 -21.010 1.00 77.06 99 ILE A CA 1
ATOM 783 C C . ILE A 1 99 ? 3.378 -4.962 -19.525 1.00 77.06 99 ILE A C 1
ATOM 785 O O . ILE A 1 99 ? 2.469 -5.290 -18.759 1.00 77.06 99 ILE A O 1
ATOM 789 N N . VAL A 1 100 ? 4.441 -4.273 -19.107 1.00 74.31 100 VAL A N 1
ATOM 790 C CA . VAL A 1 100 ? 4.716 -4.080 -17.677 1.00 74.31 100 VAL A CA 1
ATOM 791 C C . VAL A 1 100 ? 3.755 -3.066 -17.063 1.00 74.31 100 VAL A C 1
ATOM 793 O O . VAL A 1 100 ? 3.180 -3.342 -16.013 1.00 74.31 100 VAL A O 1
ATOM 796 N N . ARG A 1 101 ? 3.494 -1.926 -17.718 1.00 72.44 101 ARG A N 1
ATOM 797 C CA . ARG A 1 101 ? 2.593 -0.897 -17.162 1.00 72.44 101 ARG A CA 1
ATOM 798 C C . ARG A 1 101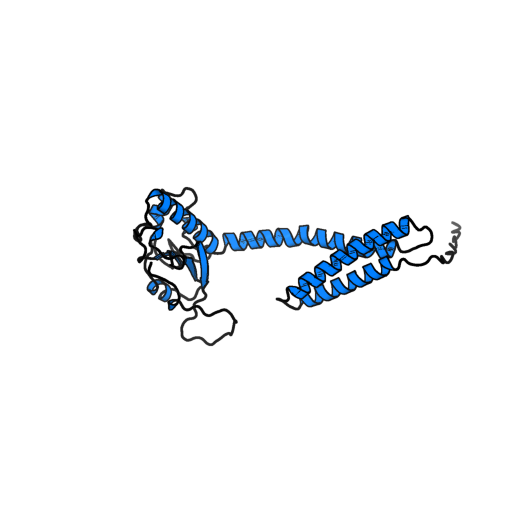 ? 1.154 -1.384 -16.942 1.00 72.44 101 ARG A C 1
ATOM 800 O O . ARG A 1 101 ? 0.654 -1.171 -15.837 1.00 72.44 101 ARG A O 1
ATOM 807 N N . PRO A 1 102 ? 0.473 -2.044 -17.901 1.00 71.94 102 PRO A N 1
ATOM 808 C CA . PRO A 1 102 ? -0.858 -2.593 -17.642 1.00 71.94 102 PRO A CA 1
ATOM 809 C C . PRO A 1 102 ? -0.835 -3.686 -16.572 1.00 71.94 102 PRO A C 1
ATOM 811 O O . PRO A 1 102 ? -1.742 -3.742 -15.748 1.00 71.94 102 PRO A O 1
ATOM 814 N N . GLY A 1 103 ? 0.212 -4.518 -16.538 1.00 67.81 103 GLY A N 1
ATOM 815 C CA . GLY A 1 103 ? 0.398 -5.523 -15.490 1.00 67.81 103 GLY A CA 1
ATOM 816 C C . GLY A 1 103 ? 0.547 -4.907 -14.096 1.00 67.81 103 GLY A C 1
ATOM 817 O O . GLY A 1 103 ? -0.070 -5.386 -13.149 1.00 67.81 103 GLY A O 1
ATOM 818 N N . MET A 1 104 ? 1.304 -3.813 -13.972 1.00 66.69 104 MET A N 1
ATOM 819 C CA . MET A 1 104 ? 1.449 -3.071 -12.718 1.00 66.69 104 MET A CA 1
ATOM 820 C C . MET A 1 104 ? 0.150 -2.386 -12.306 1.00 66.69 104 MET A C 1
ATOM 822 O O . MET A 1 104 ? -0.221 -2.512 -11.149 1.00 66.69 104 MET A O 1
ATOM 826 N N . LYS A 1 105 ? -0.582 -1.751 -13.233 1.00 68.31 105 LYS A N 1
ATOM 827 C CA . LYS A 1 105 ? -1.902 -1.173 -12.928 1.00 68.31 105 LYS A CA 1
ATOM 828 C C . LYS A 1 105 ? -2.885 -2.233 -12.448 1.00 68.31 105 LYS A C 1
ATOM 830 O O . LYS A 1 105 ? -3.511 -2.037 -11.422 1.00 68.31 105 LYS A O 1
ATOM 835 N N . ARG A 1 106 ? -2.945 -3.392 -13.114 1.00 68.88 106 ARG A N 1
ATOM 836 C CA . ARG A 1 106 ? -3.777 -4.517 -12.661 1.00 68.88 106 ARG A CA 1
ATOM 837 C C . ARG A 1 106 ? -3.347 -5.040 -11.302 1.00 68.88 106 ARG A C 1
ATOM 839 O O . ARG A 1 106 ? -4.208 -5.403 -10.522 1.00 68.88 106 ARG A O 1
ATOM 846 N N . ARG A 1 107 ? -2.045 -5.096 -11.003 1.00 62.50 107 ARG A N 1
ATOM 847 C CA . ARG A 1 107 ? -1.548 -5.482 -9.673 1.00 62.50 107 ARG A CA 1
ATOM 848 C C . ARG A 1 107 ? -1.856 -4.432 -8.618 1.00 62.50 107 ARG A C 1
ATOM 850 O O . ARG A 1 107 ? -2.173 -4.805 -7.504 1.00 62.50 107 ARG A O 1
ATOM 857 N N . GLU A 1 108 ? -1.767 -3.153 -8.948 1.00 63.31 108 GLU A N 1
ATOM 858 C CA . GLU A 1 108 ? -2.090 -2.059 -8.038 1.00 63.31 108 GLU A CA 1
ATOM 859 C C . GLU A 1 108 ? -3.593 -2.010 -7.769 1.00 63.31 108 GLU A C 1
ATOM 861 O O . GLU A 1 108 ? -3.990 -1.951 -6.616 1.00 63.31 108 GLU A O 1
ATOM 866 N N . GLU A 1 109 ? -4.426 -2.118 -8.802 1.00 62.03 109 GLU A N 1
ATOM 867 C CA . GLU A 1 109 ? -5.877 -2.283 -8.686 1.00 62.03 109 GLU A CA 1
ATOM 868 C C . GLU A 1 109 ? -6.222 -3.574 -7.949 1.00 62.03 109 GLU A C 1
ATOM 870 O O . GLU A 1 109 ? -7.115 -3.573 -7.114 1.00 62.03 109 GLU A O 1
ATOM 875 N N . PHE A 1 110 ? -5.490 -4.665 -8.184 1.00 65.12 110 PHE A N 1
ATOM 876 C CA . PHE A 1 110 ? -5.662 -5.901 -7.431 1.00 65.12 110 PHE A CA 1
ATOM 877 C C . PHE A 1 110 ? -5.314 -5.678 -5.955 1.00 65.12 110 PHE A C 1
ATOM 879 O O . PHE A 1 110 ? -6.126 -5.923 -5.084 1.00 65.12 110 PHE A O 1
ATOM 886 N N . VAL A 1 111 ? -4.158 -5.116 -5.627 1.00 61.44 111 VAL A N 1
ATOM 887 C CA . VAL A 1 111 ? -3.793 -4.827 -4.234 1.00 61.44 111 VAL A CA 1
ATOM 888 C C . VAL A 1 111 ? -4.783 -3.844 -3.597 1.00 61.44 111 VAL A C 1
ATOM 890 O O . VAL A 1 111 ? -5.211 -4.075 -2.472 1.00 61.44 111 VAL A O 1
ATOM 893 N N . LYS A 1 112 ? -5.219 -2.798 -4.305 1.00 58.66 112 LYS A N 1
ATOM 894 C CA . LYS A 1 112 ? -6.211 -1.828 -3.813 1.00 58.66 112 LYS A CA 1
ATOM 895 C C . LYS A 1 112 ? -7.577 -2.467 -3.572 1.00 58.66 112 LYS A C 1
ATOM 897 O O . LYS A 1 112 ? -8.159 -2.248 -2.520 1.00 58.66 112 LYS A O 1
ATOM 902 N N . ASN A 1 113 ? -8.061 -3.279 -4.506 1.00 54.31 113 ASN A N 1
ATOM 903 C CA . ASN A 1 113 ? -9.398 -3.869 -4.434 1.00 54.31 113 ASN A CA 1
ATOM 904 C C . ASN A 1 113 ? -9.446 -5.148 -3.589 1.00 54.31 113 ASN A C 1
ATOM 906 O O . ASN A 1 113 ? -10.524 -5.552 -3.167 1.00 54.31 113 ASN A O 1
ATOM 910 N N . TYR A 1 114 ? -8.305 -5.800 -3.354 1.00 63.59 114 TYR A N 1
ATOM 911 C CA . TYR A 1 114 ? -8.251 -7.098 -2.682 1.00 63.59 114 TYR A CA 1
ATOM 912 C C . TYR A 1 114 ? -7.563 -7.067 -1.315 1.00 63.59 114 TYR A C 1
ATOM 914 O O . TYR A 1 114 ? -7.717 -8.019 -0.555 1.00 63.59 114 TYR A O 1
ATOM 922 N N . THR A 1 115 ? -6.852 -5.999 -0.939 1.00 69.44 115 THR A N 1
ATOM 923 C CA . THR A 1 115 ? -6.330 -5.892 0.432 1.00 69.44 115 THR A CA 1
ATOM 924 C C . THR A 1 115 ? -7.287 -5.099 1.311 1.00 69.44 115 THR A C 1
ATOM 926 O O . THR A 1 115 ? -7.679 -3.981 0.979 1.00 69.44 115 THR A O 1
ATOM 929 N N . GLY A 1 116 ? -7.590 -5.621 2.504 1.00 83.12 116 GLY A N 1
ATOM 930 C CA . GLY A 1 116 ? -8.309 -4.874 3.541 1.00 83.12 116 GLY A CA 1
ATOM 931 C C . GLY A 1 116 ? -7.631 -3.558 3.957 1.00 83.12 116 GLY A C 1
ATOM 932 O O . GLY A 1 116 ? -8.220 -2.790 4.711 1.00 83.12 116 GLY A O 1
ATOM 933 N N . LYS A 1 117 ? -6.414 -3.280 3.463 1.00 88.56 117 LYS A N 1
ATOM 934 C CA . LYS A 1 117 ? -5.666 -2.039 3.672 1.00 88.56 117 LYS A CA 1
ATOM 935 C C . LYS A 1 117 ? -6.357 -0.826 3.054 1.00 88.56 117 LYS A C 1
ATOM 937 O O . LYS A 1 117 ? -6.382 0.220 3.688 1.00 88.56 117 LYS A O 1
ATOM 942 N N . HIS A 1 118 ? -6.910 -0.942 1.845 1.00 90.19 118 HIS A N 1
ATOM 943 C CA . HIS A 1 118 ? -7.584 0.200 1.218 1.00 90.19 118 HIS A CA 1
ATOM 944 C C . HIS A 1 118 ? -8.829 0.612 2.010 1.00 90.19 118 HIS A C 1
ATOM 946 O O . HIS A 1 118 ? -8.997 1.784 2.331 1.00 90.19 118 HIS A O 1
ATOM 952 N N . ASN A 1 119 ? -9.628 -0.374 2.409 1.00 93.44 119 ASN A N 1
ATOM 953 C CA . ASN A 1 119 ? -10.780 -0.187 3.281 1.00 93.44 119 ASN A CA 1
ATOM 954 C C . ASN A 1 119 ? -10.397 0.441 4.629 1.00 93.44 119 ASN A C 1
ATOM 956 O O . ASN A 1 119 ? -11.027 1.405 5.050 1.00 93.44 119 ASN A O 1
ATOM 960 N N . LEU A 1 120 ? -9.313 -0.025 5.261 1.00 94.62 120 LEU A N 1
ATOM 961 C CA . LEU A 1 120 ? -8.794 0.590 6.487 1.00 94.62 120 LEU A CA 1
ATOM 962 C C . LEU A 1 120 ? -8.300 2.024 6.294 1.00 94.62 120 LEU A C 1
ATOM 964 O O . LEU A 1 120 ? -8.426 2.817 7.219 1.00 94.62 120 LEU A O 1
ATOM 968 N N . GLN A 1 121 ? -7.755 2.367 5.126 1.00 95.06 121 GLN A N 1
ATOM 969 C CA . GLN A 1 121 ? -7.364 3.745 4.836 1.00 95.06 121 GLN A CA 1
ATOM 970 C C . GLN A 1 121 ? -8.591 4.658 4.750 1.00 95.06 121 GLN A C 1
ATOM 972 O O . GLN A 1 121 ? -8.583 5.724 5.349 1.00 95.06 121 GLN A O 1
ATOM 977 N N . ILE A 1 122 ? -9.657 4.220 4.071 1.00 95.75 122 ILE A N 1
ATOM 978 C CA . ILE A 1 122 ? -10.920 4.973 4.016 1.00 95.75 122 ILE A CA 1
ATOM 979 C C . ILE A 1 122 ? -11.495 5.131 5.428 1.00 95.75 122 ILE A C 1
ATOM 981 O O . ILE A 1 122 ? -11.822 6.239 5.834 1.00 95.75 122 ILE A O 1
ATOM 985 N N . ILE A 1 123 ? -11.524 4.048 6.213 1.00 97.44 123 ILE A N 1
ATOM 986 C CA . ILE A 1 123 ? -11.935 4.089 7.623 1.00 97.44 123 ILE A CA 1
ATOM 987 C C . ILE A 1 123 ? -11.086 5.089 8.425 1.00 97.44 123 ILE A C 1
ATOM 989 O O . ILE A 1 123 ? -11.633 5.858 9.212 1.00 97.44 123 ILE A O 1
ATOM 993 N N . TYR A 1 124 ? -9.763 5.098 8.241 1.00 97.81 124 TYR A N 1
ATOM 994 C CA . TYR A 1 124 ? -8.863 6.035 8.916 1.00 97.81 124 TYR A CA 1
ATOM 995 C C . TYR A 1 124 ? -9.201 7.487 8.583 1.00 97.81 124 TYR A C 1
ATOM 997 O O . TYR A 1 124 ? -9.350 8.306 9.491 1.00 97.81 124 TYR A O 1
ATOM 1005 N N . ASP A 1 125 ? -9.351 7.789 7.295 1.00 97.44 125 ASP A N 1
ATOM 1006 C CA . ASP A 1 125 ? -9.656 9.133 6.818 1.00 97.44 125 ASP A CA 1
ATOM 1007 C C . ASP A 1 125 ? -11.013 9.605 7.379 1.00 97.44 125 ASP A C 1
ATOM 1009 O O . ASP A 1 125 ? -11.109 10.725 7.886 1.00 97.44 125 ASP A O 1
ATOM 1013 N N . SER A 1 126 ? -12.019 8.723 7.426 1.00 98.06 126 SER A N 1
ATOM 1014 C CA . SER A 1 126 ? -13.317 9.005 8.053 1.00 98.06 126 SER A CA 1
ATOM 1015 C C . SER A 1 126 ? -13.224 9.202 9.572 1.00 98.06 126 SER A C 1
ATOM 1017 O O . SER A 1 126 ? -13.911 10.067 10.111 1.00 98.06 126 SER A O 1
ATOM 1019 N N . ILE A 1 127 ? -12.362 8.467 10.291 1.00 98.19 127 ILE A N 1
ATOM 1020 C CA . ILE A 1 127 ? -12.115 8.701 11.731 1.00 98.19 127 ILE A CA 1
ATOM 1021 C C . ILE A 1 127 ? -11.511 10.089 11.955 1.00 98.19 127 ILE A C 1
ATOM 1023 O O . ILE A 1 127 ? -11.894 10.786 12.899 1.00 98.19 127 ILE A O 1
ATOM 1027 N N . LEU A 1 128 ? -10.562 10.504 11.109 1.00 97.50 128 LEU A N 1
ATOM 1028 C CA . LEU A 1 128 ? -9.966 11.836 11.198 1.00 97.50 128 LEU A CA 1
ATOM 1029 C C . LEU A 1 128 ? -10.992 12.935 10.913 1.00 97.50 128 LEU A C 1
ATOM 1031 O O . LEU A 1 128 ? -11.003 13.947 11.615 1.00 97.50 128 LEU A O 1
ATOM 1035 N N . GLU A 1 129 ? -11.855 12.732 9.918 1.00 97.38 129 GLU A N 1
ATOM 1036 C CA . GLU A 1 129 ? -12.959 13.634 9.594 1.00 97.38 129 GLU A CA 1
ATOM 1037 C C . GLU A 1 129 ? -13.941 13.749 10.766 1.00 97.38 129 GLU A C 1
ATOM 1039 O O . GLU A 1 129 ? -14.125 14.847 11.298 1.00 97.38 129 GLU A O 1
ATOM 1044 N N . TYR A 1 130 ? -14.455 12.623 11.270 1.00 97.94 130 TYR A N 1
ATOM 1045 C CA . TYR A 1 130 ? -15.310 12.583 12.459 1.00 97.94 130 TYR A CA 1
ATOM 1046 C C . TYR A 1 130 ? -14.673 13.329 13.637 1.00 97.94 130 TYR A C 1
ATOM 1048 O O . TYR A 1 130 ? -15.311 14.168 14.278 1.00 97.94 130 TYR A O 1
ATOM 1056 N N . SER A 1 131 ? -13.391 13.067 13.913 1.00 97.50 131 SER A N 1
ATOM 1057 C CA . SER A 1 131 ? -12.708 13.658 15.063 1.00 97.50 131 SER A CA 1
ATOM 1058 C C . SER A 1 131 ? -12.448 15.151 14.909 1.00 97.50 131 SER A C 1
ATOM 1060 O O . SER A 1 131 ? -12.512 15.898 15.885 1.00 97.50 131 SER A O 1
ATOM 1062 N N . LYS A 1 132 ? -12.218 15.620 13.681 1.00 96.94 132 LYS A N 1
ATOM 1063 C CA . LYS A 1 132 ? -12.117 17.048 13.375 1.00 96.94 132 LYS A CA 1
ATOM 1064 C C . LYS A 1 132 ? -13.434 17.780 13.654 1.00 96.94 132 LYS A C 1
ATOM 1066 O O . LYS A 1 132 ? -13.390 18.925 14.098 1.00 96.94 132 LYS A O 1
ATOM 1071 N N . HIS A 1 133 ? -14.575 17.134 13.413 1.00 97.00 133 HIS A N 1
ATOM 1072 C CA . HIS A 1 133 ? -15.898 17.711 13.656 1.00 97.00 133 HIS A CA 1
ATOM 1073 C C . HIS A 1 133 ? -16.322 17.650 15.130 1.00 97.00 133 HIS A C 1
ATOM 1075 O O . HIS A 1 133 ? -16.834 18.638 15.654 1.00 97.00 133 HIS A O 1
ATOM 1081 N N . ASN A 1 134 ? -16.067 16.533 15.815 1.00 97.56 134 ASN A N 1
ATOM 1082 C CA . ASN A 1 134 ? -16.563 16.293 17.176 1.00 97.56 134 ASN A CA 1
ATOM 1083 C C . ASN A 1 134 ? -15.526 16.566 18.284 1.00 97.56 134 ASN A C 1
ATOM 1085 O O . ASN A 1 134 ? -15.865 16.571 19.462 1.00 97.56 134 ASN A O 1
ATOM 1089 N N . ASN A 1 135 ? -14.260 16.834 17.936 1.00 97.19 135 ASN A N 1
ATOM 1090 C CA . ASN A 1 135 ? -13.118 16.975 18.859 1.00 97.19 135 ASN A CA 1
ATOM 1091 C C . ASN A 1 135 ? -12.802 15.731 19.714 1.00 97.19 135 ASN A C 1
ATOM 1093 O O . ASN A 1 135 ? -12.001 15.808 20.652 1.00 97.19 135 ASN A O 1
ATOM 1097 N N . GLU A 1 136 ? -13.368 14.581 19.367 1.00 98.12 136 GLU A N 1
ATOM 1098 C CA . GLU A 1 136 ? -13.177 13.298 20.038 1.00 98.12 136 GLU A CA 1
ATOM 1099 C C . GLU A 1 136 ? -13.193 12.147 19.031 1.00 98.12 136 GLU A C 1
ATOM 1101 O O . GLU A 1 136 ? -13.480 12.334 17.850 1.00 98.12 136 GLU A O 1
ATOM 1106 N N . LEU A 1 137 ? -12.788 10.966 19.468 1.00 98.44 137 LEU A N 1
ATOM 1107 C CA . LEU A 1 137 ? -12.903 9.729 18.710 1.00 98.44 137 LEU A CA 1
ATOM 1108 C C . LEU A 1 137 ? -14.315 9.139 18.857 1.00 98.44 137 LEU A C 1
ATOM 1110 O O . LEU A 1 137 ? -14.957 9.388 19.878 1.00 98.44 137 LEU A O 1
ATOM 1114 N N . PRO A 1 138 ? -14.809 8.371 17.867 1.00 98.31 138 PRO A N 1
ATOM 1115 C CA . PRO A 1 138 ? -16.165 7.833 17.904 1.00 98.31 138 PRO A CA 1
ATOM 1116 C C . PRO A 1 138 ? -16.395 6.900 19.099 1.00 98.31 138 PRO A C 1
ATOM 1118 O O . PRO A 1 138 ? -15.472 6.268 19.623 1.00 98.31 138 PRO A O 1
ATOM 1121 N N . LEU A 1 139 ? -17.663 6.794 19.496 1.00 98.38 139 LEU A N 1
ATOM 1122 C CA . LEU A 1 139 ? -18.128 5.813 20.469 1.00 98.38 139 LEU A CA 1
ATOM 1123 C C . LEU A 1 139 ? -17.919 4.396 19.927 1.00 98.38 139 LEU A C 1
ATOM 1125 O O . LEU A 1 139 ? -18.416 4.065 18.854 1.00 98.38 139 LEU A O 1
ATOM 1129 N N . ALA A 1 140 ? -17.258 3.532 20.698 1.00 98.12 140 ALA A N 1
ATOM 1130 C CA . ALA A 1 140 ? -16.980 2.151 20.300 1.00 98.12 140 ALA A CA 1
ATOM 1131 C C . ALA A 1 140 ? -18.245 1.358 19.917 1.00 98.12 140 ALA A C 1
ATOM 1133 O O . ALA A 1 140 ? -18.234 0.603 18.952 1.00 98.12 140 ALA A O 1
ATOM 1134 N N . ILE A 1 141 ? -19.359 1.574 20.622 1.00 98.19 141 ILE A N 1
ATOM 1135 C CA . ILE A 1 141 ? -20.629 0.860 20.397 1.00 98.19 141 ILE A CA 1
ATOM 1136 C C . ILE A 1 141 ? -21.350 1.238 19.092 1.00 98.19 141 ILE A C 1
ATOM 1138 O O . ILE A 1 141 ? -22.270 0.531 18.686 1.00 98.19 141 ILE A O 1
ATOM 1142 N N . SER A 1 142 ? -20.972 2.348 18.453 1.00 98.12 142 SER A N 1
ATOM 1143 C CA . SER A 1 142 ? -21.662 2.905 17.280 1.00 98.12 142 SER A CA 1
ATOM 1144 C C . SER A 1 142 ? -20.695 3.451 16.228 1.00 98.12 142 SER A C 1
ATOM 1146 O O . SER A 1 142 ? -21.066 4.302 15.423 1.00 98.12 142 SER A O 1
ATOM 1148 N N . TRP A 1 143 ? -19.432 3.015 16.253 1.00 98.25 143 TRP A N 1
ATOM 1149 C CA . TRP A 1 143 ? -18.372 3.654 15.481 1.00 98.25 143 TRP A CA 1
ATOM 1150 C C . TRP A 1 143 ? -18.593 3.556 13.967 1.00 98.25 143 TRP A C 1
ATOM 1152 O O . TRP A 1 143 ? -18.370 4.544 13.279 1.00 98.25 143 TRP A O 1
ATOM 1162 N N . CYS A 1 144 ? -19.067 2.424 13.434 1.00 98.06 144 CYS A N 1
ATOM 1163 C CA . CYS A 1 144 ? -19.341 2.290 12.002 1.00 98.06 144 CYS A CA 1
ATOM 1164 C C . CYS A 1 144 ? -20.429 3.277 11.558 1.00 98.06 144 CYS A C 1
ATOM 1166 O O . CYS A 1 144 ? -20.253 3.966 10.555 1.00 98.06 144 CYS A O 1
ATOM 1168 N N . ASP A 1 145 ? -21.519 3.374 12.326 1.00 98.19 145 ASP A N 1
ATOM 1169 C CA . ASP A 1 145 ? -22.637 4.279 12.032 1.00 98.19 145 ASP A CA 1
ATOM 1170 C C . ASP A 1 145 ? -22.193 5.741 12.083 1.00 98.19 145 ASP A C 1
ATOM 1172 O O . ASP A 1 145 ? -22.433 6.499 11.144 1.00 98.19 145 ASP A O 1
ATOM 1176 N N . SER A 1 146 ? -21.459 6.115 13.135 1.00 98.12 146 SER A N 1
ATOM 1177 C CA . SER A 1 146 ? -20.922 7.466 13.300 1.00 98.12 146 SER A CA 1
ATOM 1178 C C . SER A 1 146 ? -19.975 7.867 12.166 1.00 98.12 146 SER A C 1
ATOM 1180 O O . SER A 1 146 ? -19.958 9.027 11.767 1.00 98.12 146 SER A O 1
ATOM 1182 N N . LEU A 1 147 ? -19.184 6.939 11.619 1.00 98.12 147 LEU A N 1
ATOM 1183 C CA . LEU A 1 147 ? -18.320 7.249 10.476 1.00 98.12 147 LEU A CA 1
ATOM 1184 C C . LEU A 1 147 ? -19.113 7.439 9.179 1.00 98.12 147 LEU A C 1
ATOM 1186 O O . LEU A 1 147 ? -18.791 8.348 8.417 1.00 98.12 147 LEU A O 1
ATOM 1190 N N . MET A 1 148 ? -20.140 6.618 8.933 1.00 97.44 148 MET A N 1
ATOM 1191 C CA . MET A 1 148 ? -20.997 6.750 7.746 1.00 97.44 148 MET A CA 1
ATOM 1192 C C . MET A 1 148 ? -21.853 8.016 7.763 1.00 97.44 148 MET A C 1
ATOM 1194 O O . MET A 1 148 ? -22.150 8.555 6.705 1.00 97.44 148 MET A O 1
ATOM 1198 N N . GLU A 1 149 ? -22.249 8.499 8.941 1.00 96.38 149 GLU A N 1
ATOM 1199 C CA . GLU A 1 149 ? -23.018 9.741 9.064 1.00 96.38 149 GLU A CA 1
ATOM 1200 C C . GLU A 1 149 ? -22.180 10.985 8.722 1.00 96.38 149 GLU A C 1
ATOM 1202 O O . GLU A 1 149 ? -22.706 11.956 8.182 1.00 96.38 149 GLU A O 1
ATOM 1207 N N . TYR A 1 150 ? -20.877 10.960 9.018 1.00 92.25 150 TYR A N 1
ATOM 1208 C CA . TYR A 1 150 ? -20.009 12.139 8.917 1.00 92.25 150 TYR A CA 1
ATOM 1209 C C . TYR A 1 150 ? -19.108 12.172 7.679 1.00 92.25 150 TYR A C 1
ATOM 1211 O O . TYR A 1 150 ? -18.530 13.222 7.403 1.00 92.25 150 TYR A O 1
ATOM 1219 N N . SER A 1 151 ? -18.942 11.060 6.962 1.00 93.25 151 SER A N 1
ATOM 1220 C CA . SER A 1 151 ? -18.011 10.970 5.835 1.00 93.25 151 SER A CA 1
ATOM 1221 C C . SER A 1 151 ? -18.713 10.475 4.574 1.00 93.25 151 SER A C 1
ATOM 1223 O O . SER A 1 151 ? -19.102 9.316 4.482 1.00 93.25 151 SER A O 1
ATOM 1225 N N . ASP A 1 152 ? -18.794 11.321 3.546 1.00 92.69 152 ASP A N 1
ATOM 1226 C CA . ASP A 1 152 ? -19.388 10.947 2.249 1.00 92.69 152 ASP A CA 1
ATOM 1227 C C . ASP A 1 152 ? -18.553 9.898 1.484 1.00 92.69 152 ASP A C 1
ATOM 1229 O O . ASP A 1 152 ? -19.007 9.300 0.507 1.00 92.69 152 ASP A O 1
ATOM 1233 N N . ASN A 1 153 ? -17.302 9.683 1.906 1.00 91.12 153 ASN A N 1
ATOM 1234 C CA . ASN A 1 153 ? -16.346 8.801 1.236 1.00 91.12 153 ASN A CA 1
ATOM 1235 C C . ASN A 1 153 ? -16.383 7.353 1.743 1.00 91.12 153 ASN A C 1
ATOM 1237 O O . ASN A 1 153 ? -15.677 6.505 1.188 1.00 91.12 153 ASN A O 1
ATOM 1241 N N . ILE A 1 154 ? -17.167 7.060 2.785 1.00 96.19 154 ILE A N 1
ATOM 1242 C CA . ILE A 1 154 ? -17.281 5.720 3.363 1.00 96.19 154 ILE A CA 1
ATOM 1243 C C . ILE A 1 154 ? -18.667 5.130 3.118 1.00 96.19 154 ILE A C 1
ATOM 1245 O O . ILE A 1 154 ? -19.691 5.800 3.157 1.00 96.19 154 ILE A O 1
ATOM 1249 N N . SER A 1 155 ? -18.691 3.831 2.852 1.00 95.94 155 SER A N 1
ATOM 1250 C CA . SER A 1 155 ? -19.898 3.042 2.637 1.00 95.94 155 SER A CA 1
ATOM 1251 C C . SER A 1 155 ? -19.824 1.743 3.432 1.00 95.94 155 SER A C 1
ATOM 1253 O O . SER A 1 155 ? -18.742 1.312 3.836 1.00 95.94 155 SER A O 1
ATOM 1255 N N . GLU A 1 156 ? -20.955 1.052 3.585 1.00 95.62 156 GLU A N 1
ATOM 1256 C CA . GLU A 1 156 ? -21.023 -0.254 4.259 1.00 95.62 156 GLU A CA 1
ATOM 1257 C C . GLU A 1 156 ? -19.999 -1.265 3.698 1.00 95.62 156 GLU A C 1
ATOM 1259 O O . GLU A 1 156 ? -19.393 -2.046 4.432 1.00 95.62 156 GLU A O 1
ATOM 1264 N N . ASN A 1 157 ? -19.732 -1.211 2.388 1.00 93.50 157 ASN A N 1
ATOM 1265 C CA . ASN A 1 157 ? -18.766 -2.089 1.726 1.00 93.50 157 ASN A CA 1
ATOM 1266 C C . ASN A 1 157 ? -17.322 -1.869 2.196 1.00 93.50 157 ASN A C 1
ATOM 1268 O O . ASN A 1 157 ? -16.513 -2.794 2.123 1.00 93.50 157 ASN A O 1
ATOM 1272 N N . ASN A 1 158 ? -16.988 -0.679 2.700 1.00 95.00 158 ASN A N 1
ATOM 1273 C CA . ASN A 1 158 ? -15.658 -0.399 3.235 1.00 95.00 158 ASN A CA 1
ATOM 1274 C C . ASN A 1 158 ? -15.419 -1.091 4.583 1.00 95.00 158 ASN A C 1
ATOM 1276 O O . ASN A 1 158 ? -14.271 -1.308 4.953 1.00 95.00 158 ASN A O 1
ATOM 1280 N N . PHE A 1 159 ? -16.470 -1.518 5.284 1.00 96.06 159 PHE A N 1
ATOM 1281 C CA . PHE A 1 159 ? -16.352 -2.285 6.527 1.00 96.06 159 PHE A CA 1
ATOM 1282 C C . PHE A 1 159 ? -16.251 -3.799 6.298 1.00 96.06 159 PHE A C 1
ATOM 1284 O O . PHE A 1 159 ? -16.042 -4.560 7.243 1.00 96.06 159 PHE A O 1
ATOM 1291 N N . LYS A 1 160 ? -16.356 -4.258 5.046 1.00 93.25 160 LYS A N 1
ATOM 1292 C CA . LYS A 1 160 ? -16.279 -5.677 4.678 1.00 93.25 160 LYS A CA 1
ATOM 1293 C C . LYS A 1 160 ? -14.935 -5.987 4.039 1.00 93.25 160 LYS A C 1
ATOM 1295 O O . LYS A 1 160 ? -14.443 -5.251 3.190 1.00 93.25 160 LYS A O 1
ATOM 1300 N N . HIS A 1 161 ? -14.324 -7.096 4.429 1.00 89.12 161 HIS A N 1
ATOM 1301 C CA . HIS A 1 161 ? -13.091 -7.555 3.811 1.00 89.12 161 HIS A CA 1
ATOM 1302 C C . HIS A 1 161 ? -13.416 -8.246 2.474 1.00 89.12 161 HIS A C 1
ATOM 1304 O O . HIS A 1 161 ? -14.266 -9.138 2.459 1.00 89.12 161 HIS A O 1
ATOM 1310 N N . PRO A 1 162 ? -12.723 -7.938 1.359 1.00 85.25 162 PRO A N 1
ATOM 1311 C CA . PRO A 1 162 ? -13.073 -8.467 0.031 1.00 85.25 162 PRO A CA 1
ATOM 1312 C C . PRO A 1 162 ? -13.130 -10.001 -0.064 1.00 85.25 162 PRO A C 1
ATOM 1314 O O . PRO A 1 162 ? -13.887 -10.561 -0.857 1.00 85.25 162 PRO A O 1
ATOM 1317 N N . PHE A 1 163 ? -12.325 -10.689 0.749 1.00 82.25 163 PHE A N 1
ATOM 1318 C CA . PHE A 1 163 ? -12.216 -12.150 0.742 1.00 82.25 163 PHE A CA 1
ATOM 1319 C C . PHE A 1 163 ? -12.981 -12.863 1.855 1.00 82.25 163 PHE A C 1
ATOM 1321 O O . PHE A 1 163 ? -13.190 -14.071 1.756 1.00 82.25 163 PHE A O 1
ATOM 1328 N N . ILE A 1 164 ? -13.378 -12.153 2.912 1.00 84.19 164 ILE A N 1
ATOM 1329 C CA . ILE A 1 164 ? -13.968 -12.787 4.092 1.00 84.19 164 ILE A CA 1
ATOM 1330 C C . ILE A 1 164 ? -15.456 -12.483 4.076 1.00 84.19 164 ILE A C 1
ATOM 1332 O O . ILE A 1 164 ? -15.885 -11.352 4.273 1.00 84.19 164 ILE A O 1
ATOM 1336 N N . LYS A 1 165 ? -16.239 -13.512 3.765 1.00 85.38 165 LYS A N 1
ATOM 1337 C CA . LYS A 1 165 ? -17.688 -13.416 3.579 1.00 85.38 165 LYS A CA 1
ATOM 1338 C C . LYS A 1 165 ? -18.421 -13.895 4.827 1.00 85.38 165 LYS A C 1
ATOM 1340 O O . LYS A 1 165 ? -17.871 -14.654 5.616 1.00 85.38 165 LYS A O 1
ATOM 1345 N N . GLY A 1 166 ? -19.687 -13.504 4.950 1.00 87.69 166 GLY A N 1
ATOM 1346 C CA . GLY A 1 166 ? -20.578 -13.980 6.015 1.00 87.69 166 GLY A CA 1
ATOM 1347 C C . GLY A 1 166 ? -20.584 -13.126 7.283 1.00 87.69 166 GLY A C 1
ATOM 1348 O O . GLY A 1 166 ? -21.283 -13.479 8.226 1.00 87.69 166 GLY A O 1
ATOM 1349 N N . TYR A 1 167 ? -19.861 -12.004 7.290 1.00 89.31 167 TYR A N 1
ATOM 1350 C CA . TYR A 1 167 ? -19.856 -11.033 8.382 1.00 89.31 167 TYR A CA 1
ATOM 1351 C C . TYR A 1 167 ? -20.410 -9.691 7.905 1.00 89.31 167 TYR A C 1
ATOM 1353 O O . TYR A 1 167 ? -20.249 -9.316 6.741 1.00 89.31 167 TYR A O 1
ATOM 1361 N N . GLU A 1 168 ? -21.064 -8.973 8.813 1.00 93.12 168 GLU A N 1
ATOM 1362 C CA . GLU A 1 168 ? -21.552 -7.611 8.566 1.00 93.12 168 GLU A CA 1
ATOM 1363 C C . GLU A 1 168 ? -20.387 -6.617 8.524 1.00 93.12 168 GLU A C 1
ATOM 1365 O O . GLU A 1 168 ? -20.371 -5.717 7.689 1.00 93.12 168 GLU A O 1
ATOM 1370 N N . CYS A 1 169 ? -19.388 -6.831 9.386 1.00 94.56 169 CYS A N 1
ATOM 1371 C CA . CYS A 1 169 ? -18.165 -6.045 9.471 1.00 94.56 169 CYS A CA 1
ATOM 1372 C C . CYS A 1 169 ? -16.968 -6.970 9.748 1.00 94.56 169 CYS A C 1
ATOM 1374 O O . CYS A 1 169 ? -17.028 -7.859 10.599 1.00 94.56 169 CYS A O 1
ATOM 1376 N N . ASN A 1 170 ? -15.858 -6.754 9.042 1.00 94.50 170 ASN A N 1
ATOM 1377 C CA . ASN A 1 170 ? -14.608 -7.500 9.226 1.00 94.50 170 ASN A CA 1
ATOM 1378 C C . ASN A 1 170 ? -13.545 -6.706 9.997 1.00 94.50 170 ASN A C 1
ATOM 1380 O O . ASN A 1 170 ? -12.347 -7.011 9.939 1.00 94.50 170 ASN A O 1
ATOM 1384 N N . TYR A 1 171 ? -13.973 -5.675 10.717 1.00 95.69 171 TYR A N 1
ATOM 1385 C CA . TYR A 1 171 ? -13.117 -4.811 11.510 1.00 95.69 171 TYR A CA 1
ATOM 1386 C C . TYR A 1 171 ? -13.724 -4.609 12.894 1.00 95.69 171 TYR A C 1
ATOM 1388 O O . TYR A 1 171 ? -14.938 -4.670 13.068 1.00 95.69 171 TYR A O 1
ATOM 1396 N N . ALA A 1 172 ? -12.869 -4.383 13.881 1.00 96.94 172 ALA A N 1
ATOM 1397 C CA . ALA A 1 172 ? -13.271 -3.996 15.219 1.00 96.94 172 ALA A CA 1
ATOM 1398 C C . ALA A 1 172 ? -12.555 -2.719 15.649 1.00 96.94 172 ALA A C 1
ATOM 1400 O O . ALA A 1 172 ? -11.389 -2.498 15.304 1.00 96.94 172 ALA A O 1
ATOM 1401 N N . TYR A 1 173 ? -13.269 -1.901 16.413 1.00 98.31 173 TYR A N 1
ATOM 1402 C CA . TYR A 1 173 ? -12.746 -0.683 17.014 1.00 98.31 173 TYR A CA 1
ATOM 1403 C C . TYR A 1 173 ? -12.094 -0.966 18.367 1.00 98.31 173 TYR A C 1
ATOM 1405 O O . TYR A 1 173 ? -12.525 -1.861 19.094 1.00 98.31 173 TYR A O 1
ATOM 1413 N N . ASN A 1 174 ? -11.048 -0.216 18.708 1.00 98.19 174 ASN A N 1
ATOM 1414 C CA . ASN A 1 174 ? -10.390 -0.346 20.002 1.00 98.19 174 ASN A CA 1
ATOM 1415 C C . ASN A 1 174 ? -11.192 0.357 21.115 1.00 98.19 174 ASN A C 1
ATOM 1417 O O . ASN A 1 174 ? -11.305 1.579 21.137 1.00 98.19 174 ASN A O 1
ATOM 1421 N N . ASP A 1 175 ? -11.675 -0.397 22.101 1.00 97.81 175 ASP A N 1
ATOM 1422 C CA . ASP A 1 175 ? -12.497 0.151 23.197 1.00 97.81 175 ASP A CA 1
ATOM 1423 C C . ASP A 1 175 ? -11.760 1.166 24.064 1.00 97.81 175 ASP A C 1
ATOM 1425 O O . ASP A 1 175 ? -12.356 2.100 24.598 1.00 97.81 175 ASP A O 1
ATOM 1429 N N . ASN A 1 176 ? -10.442 1.013 24.187 1.00 98.00 176 ASN A N 1
ATOM 1430 C CA . ASN A 1 176 ? -9.629 1.827 25.088 1.00 98.00 176 ASN A CA 1
ATOM 1431 C C . ASN A 1 176 ? -9.487 3.289 24.636 1.00 98.00 176 ASN A C 1
ATOM 1433 O O . ASN A 1 176 ? -8.924 4.091 25.380 1.00 98.00 176 ASN A O 1
ATOM 1437 N N . ILE A 1 177 ? -9.927 3.619 23.419 1.00 98.12 177 ILE A N 1
ATOM 1438 C CA . ILE A 1 177 ? -9.820 4.962 22.832 1.00 98.12 177 ILE A CA 1
ATOM 1439 C C . ILE A 1 177 ? -11.179 5.629 22.585 1.00 98.12 177 ILE A C 1
ATOM 1441 O O . ILE A 1 177 ? -11.214 6.762 22.106 1.00 98.12 177 ILE A O 1
ATOM 1445 N N . SER A 1 178 ? -12.282 4.952 22.920 1.00 97.69 178 SER A N 1
ATOM 1446 C CA . SER A 1 178 ? -13.639 5.483 22.769 1.00 97.69 178 SER A CA 1
ATOM 1447 C C . SER A 1 178 ? -13.784 6.829 23.487 1.00 97.69 178 SER A C 1
ATOM 1449 O O . SER A 1 178 ? -13.414 6.945 24.655 1.00 97.69 178 SER A O 1
ATOM 1451 N N . ASN A 1 179 ? -14.341 7.834 22.802 1.00 97.25 179 ASN A N 1
ATOM 1452 C CA . ASN A 1 179 ? -14.551 9.206 23.302 1.00 97.25 179 ASN A CA 1
ATOM 1453 C C . ASN A 1 179 ? -13.298 9.936 23.810 1.00 97.25 179 ASN A C 1
ATOM 1455 O O . ASN A 1 179 ? -13.402 10.976 24.462 1.00 97.25 179 ASN A O 1
ATOM 1459 N N . LEU A 1 180 ? -12.096 9.428 23.534 1.00 98.19 180 LEU A N 1
ATOM 1460 C CA . LEU A 1 180 ? -10.880 10.171 23.843 1.00 98.19 180 LEU A CA 1
ATOM 1461 C C . LEU A 1 180 ? -10.644 11.244 22.791 1.00 98.19 180 LEU A C 1
ATOM 1463 O O . LEU A 1 180 ? -10.974 11.081 21.614 1.00 98.19 180 LEU A O 1
ATOM 1467 N N . LYS A 1 181 ? -9.987 12.337 23.179 1.00 98.12 181 LYS A N 1
ATOM 1468 C CA . LYS A 1 181 ? -9.545 13.315 22.182 1.00 98.12 181 LYS A CA 1
ATOM 1469 C C . LYS A 1 181 ? -8.424 12.697 21.368 1.00 98.12 181 LYS A C 1
ATOM 1471 O O . LYS A 1 181 ? -7.498 12.109 21.924 1.00 98.12 181 LYS A O 1
ATOM 1476 N N . LEU A 1 182 ? -8.411 12.928 20.055 1.00 96.38 182 LEU A N 1
ATOM 1477 C CA . LEU A 1 182 ? -7.365 12.382 19.185 1.00 96.38 182 LEU A CA 1
ATOM 1478 C C . LEU A 1 182 ? -5.947 12.723 19.684 1.00 96.38 182 LEU A C 1
ATOM 1480 O O . LEU A 1 182 ? -5.033 11.912 19.566 1.00 96.38 182 LEU A O 1
ATOM 1484 N N . LYS A 1 183 ? -5.746 13.903 20.286 1.00 97.19 183 LYS A N 1
ATOM 1485 C CA . LYS A 1 183 ? -4.457 14.340 20.858 1.00 97.19 183 LYS A CA 1
ATOM 1486 C C . LYS A 1 183 ? -4.003 13.560 22.103 1.00 97.19 183 LYS A C 1
ATOM 1488 O O . LYS A 1 183 ? -2.815 13.577 22.396 1.00 97.19 183 LYS A O 1
ATOM 1493 N N . GLU A 1 184 ? -4.922 12.910 22.812 1.00 97.62 184 GLU A N 1
ATOM 1494 C CA . GLU A 1 184 ? -4.654 12.132 24.033 1.00 97.62 184 GLU A CA 1
ATOM 1495 C C . GLU A 1 184 ? -4.194 10.707 23.713 1.00 97.62 184 GLU A C 1
ATOM 1497 O O . GLU A 1 184 ? -3.601 10.043 24.554 1.00 97.62 184 GLU A O 1
ATOM 1502 N N . VAL A 1 185 ? -4.420 10.257 22.479 1.00 97.50 185 VAL A N 1
ATOM 1503 C CA . VAL A 1 185 ? -4.024 8.933 22.002 1.00 97.50 185 VAL A CA 1
ATOM 1504 C C . VAL A 1 185 ? -2.606 8.983 21.423 1.00 97.50 185 VAL A C 1
ATOM 1506 O O . VAL A 1 185 ? -2.278 9.867 20.626 1.00 97.50 185 VAL A O 1
ATOM 1509 N N . SER A 1 186 ? -1.735 8.041 21.777 1.00 97.50 186 SER A N 1
ATOM 1510 C CA . SER A 1 186 ? -0.400 7.943 21.180 1.00 97.50 186 SER A CA 1
ATOM 1511 C C . SER A 1 186 ? -0.436 7.572 19.694 1.00 97.50 186 SER A C 1
ATOM 1513 O O . SER A 1 186 ? -1.353 6.919 19.205 1.00 97.50 186 SER A O 1
ATOM 1515 N N . LYS A 1 187 ? 0.597 7.990 18.951 1.00 96.38 187 LYS A N 1
ATOM 1516 C CA . LYS A 1 187 ? 0.754 7.726 17.507 1.00 96.38 187 LYS A CA 1
ATOM 1517 C C . LYS A 1 187 ? 0.760 6.235 17.161 1.00 96.38 187 LYS A C 1
ATOM 1519 O O . LYS A 1 187 ? 0.285 5.865 16.096 1.00 96.38 187 LYS A O 1
ATOM 1524 N N . GLU A 1 188 ? 1.276 5.410 18.062 1.00 95.44 188 GLU A N 1
ATOM 1525 C CA . GLU A 1 188 ? 1.429 3.962 17.873 1.00 95.44 188 GLU A CA 1
ATOM 1526 C C . GLU A 1 188 ? 0.227 3.165 18.400 1.00 95.44 188 GLU A C 1
ATOM 1528 O O . GLU A 1 188 ? 0.241 1.937 18.366 1.00 95.44 188 GLU A O 1
ATOM 1533 N N . THR A 1 189 ? -0.802 3.840 18.923 1.00 96.88 189 THR A N 1
ATOM 1534 C CA . THR A 1 189 ? -1.980 3.165 19.470 1.00 96.88 189 THR A CA 1
ATOM 1535 C C . THR A 1 189 ? -2.859 2.614 18.352 1.00 96.88 189 THR A C 1
ATOM 1537 O O . THR A 1 189 ? -3.112 3.295 17.356 1.00 96.88 189 THR A O 1
ATOM 1540 N N . VAL A 1 190 ? -3.342 1.383 18.529 1.00 97.00 190 VAL A N 1
ATOM 1541 C CA . VAL A 1 190 ? -4.289 0.722 17.622 1.00 97.00 190 VAL A CA 1
ATOM 1542 C C . VAL A 1 190 ? -5.614 1.484 17.612 1.00 97.00 190 VAL A C 1
ATOM 1544 O O . VAL A 1 190 ? -6.192 1.716 18.672 1.00 97.00 190 VAL A O 1
ATOM 1547 N N . LEU A 1 191 ? -6.108 1.845 16.427 1.00 97.94 191 LEU A N 1
ATOM 1548 C CA . LEU A 1 191 ? -7.451 2.401 16.244 1.00 97.94 191 LEU A CA 1
ATOM 1549 C C . LEU A 1 191 ? -8.454 1.311 15.873 1.00 97.94 191 LEU A C 1
ATOM 1551 O O . LEU A 1 191 ? -9.469 1.132 16.539 1.00 97.94 191 LEU A O 1
ATOM 1555 N N . VAL A 1 192 ? -8.140 0.585 14.801 1.00 97.56 192 VAL A N 1
ATOM 1556 C CA . VAL A 1 192 ? -9.007 -0.421 14.186 1.00 97.56 192 VAL A CA 1
ATOM 1557 C C . VAL A 1 192 ? -8.160 -1.632 13.846 1.00 97.56 192 VAL A C 1
ATOM 1559 O O . VAL A 1 192 ? -7.000 -1.508 13.455 1.00 97.56 192 VAL A O 1
ATOM 1562 N N . PHE A 1 193 ? -8.721 -2.820 13.979 1.00 95.25 193 PHE A N 1
ATOM 1563 C CA . PHE A 1 193 ? -8.043 -4.054 13.610 1.00 95.25 193 PHE A CA 1
ATOM 1564 C C . PHE A 1 193 ? -9.016 -5.018 12.947 1.00 95.25 193 PHE A C 1
ATOM 1566 O O . PHE A 1 193 ? -10.227 -4.933 13.134 1.00 95.25 193 PHE A O 1
ATOM 1573 N N . GLY A 1 194 ? -8.495 -5.932 12.136 1.00 92.81 194 GLY A N 1
ATOM 1574 C CA . GLY A 1 194 ? -9.304 -6.954 11.497 1.00 92.81 194 GLY A CA 1
ATOM 1575 C C . GLY A 1 194 ? -9.958 -7.846 12.549 1.00 92.81 194 GLY A C 1
ATOM 1576 O O . GLY A 1 194 ? -9.270 -8.480 13.345 1.00 92.81 194 GLY A O 1
ATOM 1577 N N . SER A 1 195 ? -11.279 -7.979 12.472 1.00 92.12 195 SER A N 1
ATOM 1578 C CA . SER A 1 195 ? -12.073 -8.918 13.270 1.00 92.12 195 SER A CA 1
ATOM 1579 C C . SER A 1 195 ? -13.055 -9.685 12.375 1.00 92.12 195 SER A C 1
ATOM 1581 O O . SER A 1 195 ? -13.143 -9.415 11.181 1.00 92.12 195 SER A O 1
ATOM 1583 N N . ASP A 1 196 ? -13.752 -10.671 12.924 1.00 86.81 196 ASP A N 1
ATOM 1584 C CA . ASP A 1 196 ? -14.804 -11.441 12.249 1.00 86.81 196 ASP A CA 1
ATOM 1585 C C . ASP A 1 196 ? -16.070 -11.349 13.101 1.00 86.81 196 ASP A C 1
ATOM 1587 O O . ASP A 1 196 ? -16.365 -12.232 13.908 1.00 86.81 196 ASP A O 1
ATOM 1591 N N . GLY A 1 197 ? -16.759 -10.211 12.995 1.00 83.88 197 GLY A N 1
ATOM 1592 C CA . GLY A 1 197 ? -17.769 -9.807 13.965 1.00 83.88 197 GLY A CA 1
ATOM 1593 C C . GLY A 1 197 ? -19.036 -9.230 13.350 1.00 83.88 197 GLY A C 1
ATOM 1594 O O . GLY A 1 197 ? -19.309 -9.340 12.152 1.00 83.88 197 GLY A O 1
ATOM 1595 N N . ARG A 1 198 ? -19.844 -8.643 14.229 1.00 93.50 198 ARG A N 1
ATOM 1596 C CA . ARG A 1 198 ? -21.080 -7.948 13.861 1.00 93.50 198 ARG A CA 1
ATOM 1597 C C . ARG A 1 198 ? -20.799 -6.496 13.499 1.00 93.50 198 ARG A C 1
ATOM 1599 O O . ARG A 1 198 ? -19.694 -5.989 13.706 1.00 93.50 198 ARG A O 1
ATOM 1606 N N . TRP A 1 199 ? -21.813 -5.823 12.975 1.00 97.19 199 TRP A N 1
ATOM 1607 C CA . TRP A 1 199 ? -21.797 -4.373 12.853 1.00 97.19 199 TRP A CA 1
ATOM 1608 C C . TRP A 1 199 ? -21.429 -3.702 14.191 1.00 97.19 199 TRP A C 1
ATOM 1610 O O . TRP A 1 199 ? -21.853 -4.165 15.250 1.00 97.19 199 TRP A O 1
ATOM 1620 N N . ASN A 1 200 ? -20.600 -2.652 14.151 1.00 97.69 200 ASN A N 1
ATOM 1621 C CA . ASN A 1 200 ? -20.015 -1.998 15.332 1.00 97.69 200 ASN A CA 1
ATOM 1622 C C . ASN A 1 200 ? -19.244 -2.927 16.291 1.00 97.69 200 ASN A C 1
ATOM 1624 O O . ASN A 1 200 ? -19.180 -2.654 17.486 1.00 97.69 200 ASN A O 1
ATOM 1628 N N . GLN A 1 201 ? -18.632 -4.019 15.814 1.00 97.25 201 GLN A N 1
ATOM 1629 C CA . GLN A 1 201 ? -17.757 -4.821 16.673 1.00 97.25 201 GLN A CA 1
ATOM 1630 C C . GLN A 1 201 ? -16.664 -3.934 17.286 1.00 97.25 201 GLN A C 1
ATOM 1632 O O . GLN A 1 201 ? -16.028 -3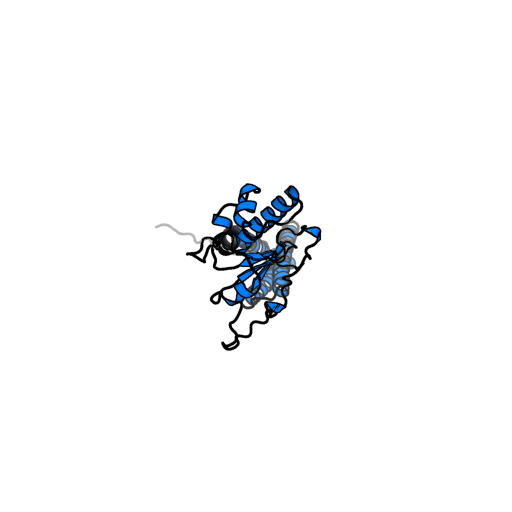.128 16.601 1.00 97.25 201 GLN A O 1
ATOM 1637 N N . HIS A 1 202 ? -16.431 -4.108 18.579 1.00 97.69 202 HIS A N 1
ATOM 1638 C CA . HIS A 1 202 ? -15.456 -3.339 19.333 1.00 97.69 202 HIS A CA 1
ATOM 1639 C C . HIS A 1 202 ? -14.868 -4.205 20.458 1.00 97.69 202 HIS A C 1
ATOM 1641 O O . HIS A 1 202 ? -15.446 -5.241 20.809 1.00 97.69 202 HIS A O 1
ATOM 1647 N N . GLY A 1 203 ? -13.673 -3.858 20.930 1.00 96.25 203 GLY A N 1
ATOM 1648 C CA . GLY A 1 203 ? -12.949 -4.599 21.962 1.00 96.25 203 GLY A CA 1
ATOM 1649 C C . GLY A 1 203 ? -11.451 -4.306 21.955 1.00 96.25 203 GLY A C 1
ATOM 1650 O O . GLY A 1 203 ? -10.991 -3.263 21.496 1.00 96.25 203 GLY A O 1
ATOM 1651 N N . GLY A 1 204 ? -10.665 -5.245 22.463 1.00 94.69 204 GLY A N 1
ATOM 1652 C CA . GLY A 1 204 ? -9.210 -5.201 22.485 1.00 94.69 204 GLY A CA 1
ATOM 1653 C C . GLY A 1 204 ? -8.564 -6.461 21.911 1.00 94.69 204 GLY A C 1
ATOM 1654 O O . GLY A 1 204 ? -9.119 -7.181 21.074 1.00 94.69 204 GLY A O 1
ATOM 1655 N N . LYS A 1 205 ? -7.346 -6.744 22.382 1.00 91.81 205 LYS A N 1
ATOM 1656 C CA . LYS A 1 205 ? -6.520 -7.872 21.920 1.00 91.81 205 LYS A CA 1
ATOM 1657 C C . LYS A 1 205 ? -7.167 -9.249 22.091 1.00 91.81 205 LYS A C 1
ATOM 1659 O O . LYS A 1 205 ? -6.731 -10.210 21.465 1.00 91.81 205 LYS A O 1
ATOM 1664 N N . GLU A 1 206 ? -8.172 -9.384 22.946 1.00 91.38 206 GLU A N 1
ATOM 1665 C CA . GLU A 1 206 ? -8.926 -10.619 23.147 1.00 91.38 206 GLU A CA 1
ATOM 1666 C C . GLU A 1 206 ? -9.713 -11.049 21.905 1.00 91.38 206 GLU A C 1
ATOM 1668 O O . GLU A 1 206 ? -9.827 -12.250 21.666 1.00 91.38 206 GLU A O 1
ATOM 1673 N N . LEU A 1 207 ? -10.168 -10.104 21.073 1.00 90.94 207 LEU A N 1
ATOM 1674 C CA . LEU A 1 207 ? -10.861 -10.417 19.820 1.00 90.94 207 LEU A CA 1
ATOM 1675 C C . LEU A 1 207 ? -9.917 -11.015 18.772 1.00 90.94 207 LEU A C 1
ATOM 1677 O O . LEU A 1 207 ? -10.305 -11.898 18.011 1.00 90.94 207 LEU A O 1
ATOM 1681 N N . LEU A 1 208 ? -8.645 -10.613 18.785 1.00 83.94 208 LEU A N 1
ATOM 1682 C CA . LEU A 1 208 ? -7.636 -11.170 17.884 1.00 83.94 208 LEU A CA 1
ATOM 1683 C C . LEU A 1 208 ? -7.331 -12.647 18.160 1.00 83.94 208 LEU A C 1
ATOM 1685 O O . LEU A 1 208 ? -6.952 -13.379 17.249 1.00 83.94 208 LEU A O 1
ATOM 1689 N N . LYS A 1 209 ? -7.525 -13.110 19.401 1.00 77.19 209 LYS A N 1
ATOM 1690 C CA . LYS A 1 209 ? -7.291 -14.512 19.785 1.00 77.19 209 LYS A CA 1
ATOM 1691 C C . LYS A 1 209 ? -8.385 -15.462 19.296 1.00 77.19 209 LYS A C 1
ATOM 1693 O O . LYS A 1 209 ? -8.156 -16.666 19.234 1.00 77.19 209 LYS A O 1
ATOM 1698 N N . GLN A 1 210 ? -9.572 -14.939 18.994 1.00 74.44 210 GLN A N 1
ATOM 1699 C CA . GLN A 1 210 ? -10.749 -15.738 18.637 1.00 74.44 210 GLN A CA 1
ATOM 1700 C C . GLN A 1 210 ? -10.811 -16.066 17.141 1.00 74.44 210 GLN A C 1
ATOM 1702 O O . GLN A 1 210 ? -11.584 -16.931 16.730 1.00 74.44 210 GLN A O 1
ATOM 1707 N N . ARG A 1 211 ? -9.998 -15.394 16.320 1.00 69.81 211 ARG A N 1
ATOM 1708 C CA . ARG A 1 211 ? -10.073 -15.496 14.866 1.00 69.81 211 ARG A CA 1
ATOM 1709 C C . ARG A 1 211 ? -9.374 -16.763 14.338 1.00 69.81 211 ARG A C 1
ATOM 1711 O O . ARG A 1 211 ? -8.248 -17.051 14.755 1.00 69.81 211 ARG A O 1
ATOM 1718 N N . PRO A 1 212 ? -9.990 -17.527 13.414 1.00 63.22 212 PRO A N 1
ATOM 1719 C CA . PRO A 1 212 ? -9.280 -18.561 12.663 1.00 63.22 212 PRO A CA 1
ATOM 1720 C C . PRO A 1 212 ? -8.131 -17.941 11.848 1.00 63.22 212 PRO A C 1
ATOM 1722 O O . PRO A 1 212 ? -8.201 -16.783 11.448 1.00 63.22 212 PRO A O 1
ATOM 1725 N N . GLN A 1 213 ? -7.054 -18.707 11.657 1.00 59.12 213 GLN A N 1
ATOM 1726 C CA . GLN A 1 213 ? -5.761 -18.249 11.128 1.00 59.12 213 GLN A CA 1
ATOM 1727 C C . GLN A 1 213 ? -5.873 -17.564 9.756 1.00 59.12 213 GLN A C 1
ATOM 1729 O O . GLN A 1 213 ? -5.845 -18.229 8.721 1.00 59.12 213 GLN A O 1
ATOM 1734 N N . TYR A 1 214 ? -5.931 -16.233 9.757 1.00 66.19 214 TYR A N 1
ATOM 1735 C CA . TYR A 1 214 ? -5.793 -15.396 8.571 1.00 66.19 214 TYR A CA 1
ATOM 1736 C C . TYR A 1 214 ? -4.947 -14.167 8.886 1.00 66.19 214 TYR A C 1
ATOM 1738 O O . TYR A 1 214 ? -4.874 -13.706 10.031 1.00 66.19 214 TYR A O 1
ATOM 1746 N N . GLU A 1 215 ? -4.329 -13.624 7.840 1.00 76.12 215 GLU A N 1
ATOM 1747 C CA . GLU A 1 215 ? -3.688 -12.317 7.884 1.00 76.12 215 GLU A CA 1
ATOM 1748 C C . GLU A 1 215 ? -4.666 -11.278 8.445 1.00 76.12 215 GLU A C 1
ATOM 1750 O O . GLU A 1 215 ? -5.782 -11.111 7.951 1.00 76.12 215 GLU A O 1
ATOM 1755 N N . THR A 1 216 ? -4.256 -10.589 9.504 1.00 85.69 216 THR A N 1
ATOM 1756 C CA . THR A 1 216 ? -5.046 -9.539 10.138 1.00 85.69 216 THR A CA 1
ATOM 1757 C C . THR A 1 216 ? -4.374 -8.198 9.931 1.00 85.69 216 THR A C 1
ATOM 1759 O O . THR A 1 216 ? -3.204 -8.005 10.263 1.00 85.69 216 THR A O 1
ATOM 1762 N N . CYS A 1 217 ? -5.142 -7.248 9.413 1.00 89.19 217 CYS A N 1
ATOM 1763 C CA . CYS A 1 217 ? -4.703 -5.872 9.277 1.00 89.19 217 CYS A CA 1
ATOM 1764 C C . CYS A 1 217 ? -4.941 -5.103 10.582 1.00 89.19 217 CYS A C 1
ATOM 1766 O O . CYS A 1 217 ? -5.991 -5.245 11.203 1.00 89.19 217 CYS A O 1
ATOM 1768 N N . VAL A 1 218 ? -4.000 -4.256 10.978 1.00 92.25 218 VAL A N 1
ATOM 1769 C CA . VAL A 1 218 ? -4.089 -3.381 12.151 1.00 92.25 218 VAL A CA 1
ATOM 1770 C C . VAL A 1 218 ? -3.770 -1.960 11.706 1.00 92.25 218 VAL A C 1
ATOM 1772 O O . VAL A 1 218 ? -2.714 -1.723 11.125 1.00 92.25 218 VAL A O 1
ATOM 1775 N N . LEU A 1 219 ? -4.682 -1.033 11.980 1.00 96.06 219 LEU A N 1
ATOM 1776 C CA . LEU A 1 219 ? -4.563 0.398 11.726 1.00 96.06 219 LEU A CA 1
ATOM 1777 C C . LEU A 1 219 ? -4.157 1.116 13.016 1.00 96.06 219 LEU A C 1
ATOM 1779 O O . LEU A 1 219 ? -4.848 1.014 14.034 1.00 96.06 219 LEU A O 1
ATOM 1783 N N . LEU A 1 220 ? -3.061 1.869 12.964 1.00 96.38 220 LEU A N 1
ATOM 1784 C CA . LEU A 1 220 ? -2.585 2.703 14.067 1.00 96.38 220 LEU A CA 1
ATOM 1785 C C . LEU A 1 220 ? -3.036 4.162 13.911 1.00 96.38 220 LEU A C 1
ATOM 1787 O O . LEU A 1 220 ? -3.385 4.618 12.823 1.00 96.38 220 LEU A O 1
ATOM 1791 N N . LYS A 1 221 ? -2.977 4.936 15.001 1.00 97.06 221 LYS A N 1
ATOM 1792 C CA . LYS A 1 221 ? -3.364 6.358 15.010 1.00 97.06 221 LYS A CA 1
ATOM 1793 C C . LYS A 1 221 ? -2.567 7.207 14.017 1.00 97.06 221 LYS A C 1
ATOM 1795 O O . LYS A 1 221 ? -3.091 8.172 13.463 1.00 97.06 221 LYS A O 1
ATOM 1800 N N . ASN A 1 222 ? -1.299 6.889 13.791 1.00 95.19 222 ASN A N 1
ATOM 1801 C CA . ASN A 1 222 ? -0.469 7.596 12.816 1.00 95.19 222 ASN A CA 1
ATOM 1802 C C . ASN A 1 222 ? -0.828 7.299 11.344 1.00 95.19 222 ASN A C 1
ATOM 1804 O O . ASN A 1 222 ? -0.193 7.879 10.469 1.00 95.19 222 ASN A O 1
ATOM 1808 N N . GLY A 1 223 ? -1.815 6.434 11.081 1.00 94.25 223 GLY A N 1
ATOM 1809 C CA .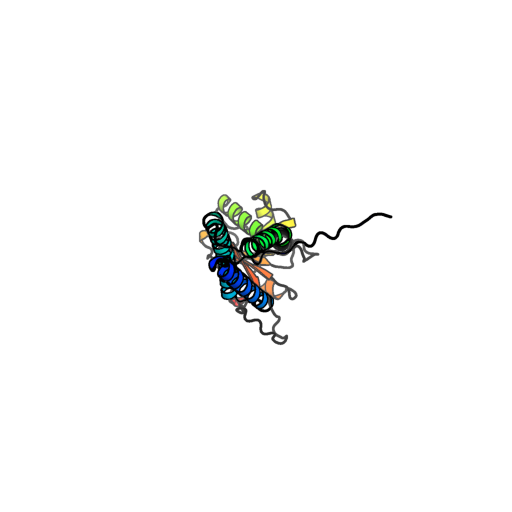 GLY A 1 223 ? -2.237 6.034 9.738 1.00 94.25 223 GLY A CA 1
ATOM 1810 C C . GLY A 1 223 ? -1.467 4.837 9.182 1.00 94.25 223 GLY A C 1
ATOM 1811 O O . GLY A 1 223 ? -1.783 4.359 8.093 1.00 94.25 223 GLY A O 1
ATOM 1812 N N . ASP A 1 224 ? -0.480 4.312 9.915 1.00 92.00 224 ASP A N 1
ATOM 1813 C CA . ASP A 1 224 ? 0.218 3.105 9.492 1.00 92.00 224 ASP A CA 1
ATOM 1814 C C . ASP A 1 224 ? -0.720 1.897 9.578 1.00 92.00 224 ASP A C 1
ATOM 1816 O O . ASP A 1 224 ? -1.411 1.682 10.578 1.00 92.00 224 ASP A O 1
ATOM 1820 N N . ILE A 1 225 ? -0.696 1.074 8.529 1.00 91.38 225 ILE A N 1
ATOM 1821 C CA . ILE A 1 225 ? -1.435 -0.185 8.465 1.00 91.38 225 ILE A CA 1
ATOM 1822 C C . ILE A 1 225 ? -0.436 -1.330 8.366 1.00 91.38 225 ILE A C 1
ATOM 1824 O O . ILE A 1 225 ? 0.300 -1.441 7.378 1.00 91.38 225 ILE A O 1
ATOM 1828 N N . TYR A 1 226 ? -0.457 -2.197 9.371 1.00 88.12 226 TYR A N 1
ATOM 1829 C CA . TYR A 1 226 ? 0.360 -3.401 9.444 1.00 88.12 226 TYR A CA 1
ATOM 1830 C C . TYR A 1 226 ? -0.489 -4.627 9.132 1.00 88.12 226 TYR A C 1
ATOM 1832 O O . TYR A 1 226 ? -1.629 -4.727 9.576 1.00 88.12 226 TYR A O 1
ATOM 1840 N N . ILE A 1 227 ? 0.070 -5.559 8.365 1.00 83.94 227 ILE A N 1
ATOM 1841 C CA . ILE A 1 227 ? -0.527 -6.872 8.123 1.00 83.94 227 ILE A CA 1
ATOM 1842 C C . ILE A 1 227 ? 0.264 -7.862 8.963 1.00 83.94 227 ILE A C 1
ATOM 1844 O O . ILE A 1 227 ? 1.483 -7.955 8.828 1.00 83.94 227 ILE A O 1
ATOM 1848 N N . TYR A 1 228 ? -0.427 -8.573 9.839 1.00 78.88 228 TYR A N 1
ATOM 1849 C CA . TYR A 1 228 ? 0.170 -9.582 10.694 1.00 78.88 228 TYR A CA 1
ATOM 1850 C C . TYR A 1 228 ? -0.357 -10.956 10.316 1.00 78.88 228 TYR A C 1
ATOM 1852 O O . TYR A 1 228 ? -1.567 -11.156 10.205 1.00 78.88 228 TYR A O 1
ATOM 1860 N N . ASN A 1 229 ? 0.552 -11.915 10.172 1.00 72.31 229 ASN A N 1
ATOM 1861 C CA . ASN A 1 229 ? 0.202 -13.323 10.113 1.00 72.31 229 ASN A CA 1
ATOM 1862 C C . ASN A 1 229 ? 0.422 -13.925 11.501 1.00 72.31 229 ASN A C 1
ATOM 1864 O O . ASN A 1 229 ? 1.553 -14.010 11.986 1.00 72.31 229 ASN A O 1
ATOM 1868 N N . PHE A 1 230 ? -0.668 -14.268 12.174 1.00 63.69 230 PHE A N 1
ATOM 1869 C CA . PHE A 1 230 ? -0.609 -14.785 13.529 1.00 63.69 230 PHE A CA 1
ATOM 1870 C C . PHE A 1 230 ? -0.644 -16.315 13.498 1.00 63.69 230 PHE A C 1
ATOM 1872 O O . PHE A 1 230 ? -1.690 -16.930 13.295 1.00 63.69 230 PHE A O 1
ATOM 1879 N N . GLU A 1 231 ? 0.519 -16.936 13.697 1.00 56.12 231 GLU A N 1
ATOM 1880 C CA . GLU A 1 231 ? 0.626 -18.385 13.893 1.00 56.12 231 GLU A CA 1
ATOM 1881 C C . GLU A 1 231 ? -0.086 -18.777 15.206 1.00 56.12 231 GLU A C 1
ATOM 1883 O O . GLU A 1 231 ? 0.091 -18.112 16.231 1.00 56.12 231 GLU A O 1
ATOM 1888 N N . ARG A 1 232 ? -0.868 -19.875 15.217 1.00 51.59 232 ARG A N 1
ATOM 1889 C CA . ARG A 1 232 ? -1.259 -20.488 16.506 1.00 51.59 232 ARG A CA 1
ATOM 1890 C C . ARG A 1 232 ? 0.023 -20.954 17.186 1.00 51.59 232 ARG A C 1
ATOM 1892 O O . ARG A 1 232 ? 0.856 -21.581 16.534 1.00 51.59 232 ARG A O 1
ATOM 1899 N N . GLU A 1 233 ? 0.137 -20.746 18.492 1.00 45.69 233 GLU A N 1
ATOM 1900 C CA . GLU A 1 233 ? 1.064 -21.535 19.303 1.00 45.69 233 GLU A CA 1
ATOM 1901 C C . GLU A 1 233 ? 0.784 -23.028 19.030 1.00 45.69 233 GLU A C 1
ATOM 1903 O O . GLU A 1 233 ? -0.291 -23.524 19.367 1.00 45.69 233 GLU A O 1
ATOM 1908 N N . GLY A 1 234 ? 1.701 -23.724 18.339 1.00 45.25 234 GLY A N 1
ATOM 1909 C CA . GLY A 1 234 ? 1.638 -25.183 18.170 1.00 45.25 234 GLY A CA 1
ATOM 1910 C C . GLY A 1 234 ? 1.796 -25.795 16.770 1.00 45.25 234 GLY A C 1
ATOM 1911 O O . GLY A 1 234 ? 1.598 -27.000 16.668 1.00 45.25 234 GLY A O 1
ATOM 1912 N N . ILE A 1 235 ? 2.151 -25.066 15.703 1.00 37.22 235 ILE A N 1
ATOM 1913 C CA . ILE A 1 235 ? 2.474 -25.697 14.400 1.00 37.22 235 ILE A CA 1
ATOM 1914 C C . ILE A 1 235 ? 3.871 -25.271 13.935 1.00 37.22 235 ILE A C 1
ATOM 1916 O O . ILE A 1 235 ? 4.249 -24.108 14.039 1.00 37.22 235 ILE A O 1
ATOM 1920 N N . GLU A 1 236 ? 4.653 -26.264 13.516 1.00 41.22 236 GLU A N 1
ATOM 1921 C CA . GLU A 1 236 ? 6.092 -26.205 13.274 1.00 41.22 236 GLU A CA 1
ATOM 1922 C C . GLU A 1 236 ? 6.541 -25.110 12.294 1.00 41.22 236 GLU A C 1
ATOM 1924 O O . GLU A 1 236 ? 5.895 -24.798 11.294 1.00 41.22 236 GLU A O 1
ATOM 1929 N N . LYS A 1 237 ? 7.713 -24.558 12.627 1.00 37.72 237 LYS A N 1
ATOM 1930 C CA . LYS A 1 237 ? 8.412 -23.443 11.986 1.00 37.72 237 LYS A CA 1
ATOM 1931 C C . LYS A 1 237 ? 8.601 -23.631 10.478 1.00 37.72 237 LYS A C 1
ATOM 1933 O O . LYS A 1 237 ? 9.348 -24.510 10.058 1.00 37.72 237 LYS A O 1
ATOM 1938 N N . TRP A 1 238 ? 8.130 -22.657 9.706 1.00 36.31 238 TRP A N 1
ATOM 1939 C CA . TRP A 1 238 ? 8.783 -22.268 8.457 1.00 36.31 238 TRP A CA 1
ATOM 1940 C C . TRP A 1 238 ? 9.483 -20.926 8.685 1.00 36.31 238 TRP A C 1
ATOM 1942 O O . TRP A 1 238 ? 8.853 -19.915 8.986 1.00 36.31 238 TRP A O 1
ATOM 1952 N N . GLU A 1 239 ? 10.816 -20.921 8.628 1.00 35.69 239 GLU A N 1
ATOM 1953 C CA . GLU A 1 239 ? 11.629 -19.721 8.834 1.00 35.69 239 GLU A CA 1
ATOM 1954 C C . GLU A 1 239 ? 11.500 -18.756 7.647 1.00 35.69 239 GLU A C 1
ATOM 1956 O O . GLU A 1 239 ? 12.284 -18.797 6.700 1.00 35.69 239 GLU A O 1
ATOM 1961 N N . MET A 1 240 ? 10.545 -17.829 7.717 1.00 35.59 240 MET A N 1
ATOM 1962 C CA . MET A 1 240 ? 10.655 -16.553 7.012 1.00 35.59 240 MET A CA 1
ATOM 1963 C C . MET A 1 240 ? 11.241 -15.511 7.970 1.00 35.59 240 MET A C 1
ATOM 1965 O O . MET A 1 240 ? 10.743 -15.310 9.076 1.00 35.59 240 MET A O 1
ATOM 1969 N N . LYS A 1 241 ? 12.342 -14.868 7.556 1.00 35.00 241 LYS A N 1
ATOM 1970 C CA . LYS A 1 241 ? 13.047 -13.790 8.279 1.00 35.00 241 LYS A CA 1
ATOM 1971 C C . LYS A 1 241 ? 12.242 -12.478 8.292 1.00 35.00 241 LYS A C 1
ATOM 1973 O O . LYS A 1 241 ? 12.770 -11.421 7.957 1.00 35.00 241 LYS A O 1
ATOM 1978 N N . GLU A 1 242 ? 10.976 -12.525 8.677 1.00 43.31 242 GLU A N 1
ATOM 1979 C CA . GLU A 1 242 ? 10.203 -11.330 9.005 1.00 43.31 242 GLU A CA 1
ATOM 1980 C C . GLU A 1 242 ? 10.192 -11.160 10.526 1.00 43.31 242 GLU A C 1
ATOM 1982 O O . GLU A 1 242 ? 10.117 -12.133 11.279 1.00 43.31 242 GLU A O 1
ATOM 1987 N N . LYS A 1 243 ? 10.365 -9.922 11.005 1.00 42.94 243 LYS A N 1
ATOM 1988 C CA . LYS A 1 243 ? 10.322 -9.611 12.440 1.00 42.94 243 LYS A CA 1
ATOM 1989 C C . LYS A 1 243 ? 8.994 -10.129 13.003 1.00 42.94 243 LYS A C 1
ATOM 1991 O O . LYS A 1 243 ? 7.947 -9.563 12.709 1.00 42.94 243 LYS A O 1
ATOM 1996 N N . LYS A 1 244 ? 9.045 -11.185 13.823 1.00 47.69 244 LYS A N 1
ATOM 1997 C CA . LYS A 1 244 ? 7.890 -11.685 14.577 1.00 47.69 244 LYS A CA 1
ATOM 1998 C C . LYS A 1 244 ? 7.472 -10.623 15.595 1.00 47.69 244 LYS A C 1
ATOM 2000 O O . LYS A 1 244 ? 8.015 -10.563 16.695 1.00 47.69 244 LYS A O 1
ATOM 2005 N N . THR A 1 245 ? 6.536 -9.765 15.217 1.00 56.22 245 THR A N 1
ATOM 2006 C CA . THR A 1 245 ? 5.845 -8.878 16.152 1.00 56.22 245 THR A CA 1
ATOM 2007 C C . THR A 1 245 ? 4.669 -9.648 16.735 1.00 56.22 245 THR A C 1
ATOM 2009 O O . THR A 1 245 ? 3.766 -10.061 16.013 1.00 56.22 245 THR A O 1
ATOM 2012 N N . THR A 1 246 ? 4.699 -9.898 18.041 1.00 62.38 246 THR A N 1
ATOM 2013 C CA . THR A 1 246 ? 3.587 -10.536 18.755 1.00 62.38 246 THR A CA 1
ATOM 2014 C C . THR A 1 246 ? 2.502 -9.500 19.062 1.00 62.38 246 THR A C 1
ATOM 2016 O O . THR A 1 246 ? 2.803 -8.319 19.228 1.00 62.38 246 THR A O 1
ATOM 2019 N N . PHE A 1 247 ? 1.238 -9.923 19.191 1.00 63.91 247 PHE A N 1
ATOM 2020 C CA . PHE A 1 247 ? 0.111 -9.044 19.563 1.00 63.91 247 PHE A CA 1
ATOM 2021 C C . PHE A 1 247 ? 0.365 -8.189 20.813 1.00 63.91 247 PHE A C 1
ATOM 2023 O O . PHE A 1 247 ? -0.196 -7.106 20.960 1.00 63.91 247 PHE A O 1
ATOM 2030 N N . GLU A 1 248 ? 1.196 -8.698 21.723 1.00 68.94 248 GLU A N 1
ATOM 2031 C CA . GLU A 1 248 ? 1.565 -8.048 22.982 1.00 68.94 248 GLU A CA 1
ATOM 2032 C C . GLU A 1 248 ? 2.461 -6.815 22.785 1.00 68.94 248 GLU A C 1
ATOM 2034 O O . GLU A 1 248 ? 2.584 -5.998 23.691 1.00 68.94 248 GLU A O 1
ATOM 2039 N N . GLN A 1 249 ? 3.064 -6.651 21.604 1.00 79.00 249 GLN A N 1
ATOM 2040 C CA . GLN A 1 249 ? 3.857 -5.469 21.257 1.00 79.00 249 GLN A CA 1
ATOM 2041 C C . GLN A 1 249 ? 2.998 -4.316 20.720 1.00 79.00 249 GLN A C 1
ATOM 2043 O O . GLN A 1 249 ? 3.484 -3.191 20.631 1.00 79.00 249 GLN A O 1
ATOM 2048 N N . LEU A 1 250 ? 1.734 -4.574 20.364 1.00 84.75 250 LEU A N 1
ATOM 2049 C CA . LEU A 1 250 ? 0.815 -3.527 19.924 1.00 84.75 250 LEU A CA 1
ATOM 2050 C C . LEU A 1 250 ? 0.376 -2.672 21.113 1.00 84.75 250 LEU A C 1
ATOM 2052 O O . LEU A 1 250 ? 0.010 -3.180 22.177 1.00 84.75 250 LEU A O 1
ATOM 2056 N N . ARG A 1 251 ? 0.357 -1.353 20.922 1.00 91.94 251 ARG A N 1
ATOM 2057 C CA . ARG A 1 251 ? -0.122 -0.421 21.937 1.00 91.94 251 ARG A CA 1
ATOM 2058 C C . ARG A 1 251 ? -1.646 -0.317 21.861 1.00 91.94 251 ARG A C 1
ATOM 2060 O O . ARG A 1 251 ? -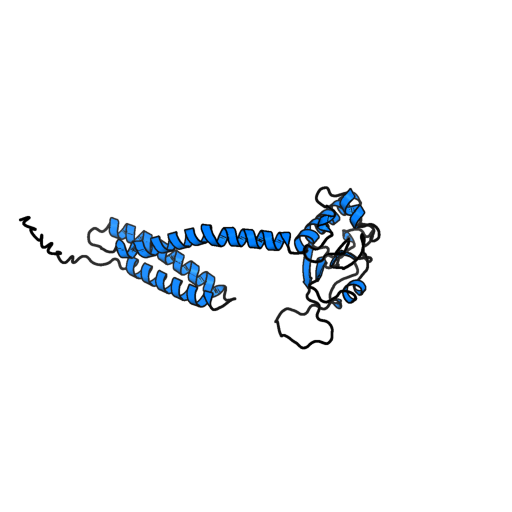2.199 0.308 20.967 1.00 91.94 251 ARG A O 1
ATOM 2067 N N . TRP A 1 252 ? -2.330 -0.929 22.821 1.00 93.31 252 TRP A N 1
ATOM 2068 C CA . TRP A 1 252 ? -3.799 -0.917 22.895 1.00 93.31 252 TRP A CA 1
ATOM 2069 C C . TRP A 1 252 ? -4.365 0.258 23.684 1.00 93.31 252 TRP A C 1
ATOM 2071 O O . TRP A 1 252 ? -5.514 0.627 23.498 1.00 93.31 252 TRP A O 1
ATOM 2081 N N . LYS A 1 253 ? -3.572 0.848 24.575 1.00 93.38 253 LYS A N 1
ATOM 2082 C CA . LYS A 1 253 ? -3.993 1.963 25.428 1.00 93.38 253 LYS A CA 1
ATOM 2083 C C . LYS A 1 253 ? -3.440 3.291 24.891 1.00 93.38 253 LYS A C 1
ATOM 2085 O O . LYS A 1 253 ? -2.417 3.262 24.196 1.00 93.38 253 LYS A O 1
ATOM 2090 N N . PRO A 1 254 ? -4.109 4.423 25.163 1.00 86.88 254 PRO A N 1
ATOM 2091 C CA . PRO A 1 254 ? -3.656 5.747 24.735 1.00 86.88 254 PRO A CA 1
ATOM 2092 C C . PRO A 1 254 ? -2.196 6.041 25.104 1.00 86.88 254 PRO A C 1
ATOM 2094 O O . PRO A 1 254 ? -1.652 5.505 26.097 1.00 86.88 254 PRO A O 1
#